Protein AF-A0A7V9MVK5-F1 (afdb_monomer)

Secondary structure (DSSP, 8-state):
----------------------------------PPPPPPP-HHHHHHHHHHH-TT---HHHHHHHHHHHTSSS-THHHHT--B-HHHHHHHHHHHHHTT----HHHHHHHHHHHHHHTB-EETTTS-HHHHHHHHT--HHHHHHHHHHHHHS---SHHHHTTSTT--HHHHHHTGGGEE-

Foldseek 3Di:
DDDDDDDDDDDDDDDDDDDDDDDDPPPPPPPDPDDPPDDDQDLVVQLVVLVVLQPQDPDSVLSVLCSVQVPPVHGPVVQSPDEEALVVVVVVVVVVVVVPRDDDPVSVVSPSLSCLCRRYADELLDGDLVSQCSNQVFDPVLSVVSNVVSVVPNDPDLVSSCVGPRGDSVSCVSCVVRYHD

Mean predicted aligned error: 11.23 Å

pLDDT: mean 85.97, std 17.28, range [38.25, 98.62]

Nearest PDB structures (foldseek):
  6utu-assembly1_C  TM=5.669E-01  e=2.990E-01  Pseudomonas aeruginosa PAO1
  8hp6-assembly3_C  TM=2.062E-01  e=7.851E+00  Novosphingobium sp. MBES04

Structure (mmCIF, N/CA/C/O backbone):
data_AF-A0A7V9MVK5-F1
#
_entry.id   AF-A0A7V9MVK5-F1
#
loop_
_atom_site.group_PDB
_atom_site.id
_atom_site.type_symbol
_atom_site.label_atom_id
_atom_site.label_alt_id
_atom_site.label_comp_id
_atom_site.label_asym_id
_atom_site.label_entity_id
_atom_site.label_seq_id
_atom_site.pdbx_PDB_ins_code
_atom_site.Cartn_x
_atom_site.Cartn_y
_atom_site.Cartn_z
_atom_site.occupancy
_atom_site.B_iso_or_equiv
_atom_site.auth_seq_id
_atom_site.auth_comp_id
_atom_site.auth_asym_id
_atom_site.auth_atom_id
_atom_site.pdbx_PDB_model_num
ATOM 1 N N . MET A 1 1 ? 58.481 -55.308 28.125 1.00 38.25 1 MET A N 1
ATOM 2 C CA . MET A 1 1 ? 59.342 -56.488 28.363 1.00 38.25 1 MET A CA 1
ATOM 3 C C . MET A 1 1 ? 58.606 -57.727 27.882 1.00 38.25 1 MET A C 1
ATOM 5 O O . MET A 1 1 ? 57.386 -57.725 27.928 1.00 38.25 1 MET A O 1
ATOM 9 N N . ALA A 1 2 ? 59.370 -58.743 27.483 1.00 42.75 2 ALA A N 1
ATOM 10 C CA . ALA A 1 2 ? 58.976 -60.044 26.935 1.00 42.75 2 ALA A CA 1
ATOM 11 C C . ALA A 1 2 ? 58.676 -60.079 25.428 1.00 42.75 2 ALA A C 1
ATOM 13 O O . ALA A 1 2 ? 57.764 -59.454 24.902 1.00 42.75 2 ALA A O 1
ATOM 14 N N . SER A 1 3 ? 59.540 -60.843 24.776 1.00 41.91 3 SER A N 1
ATOM 15 C CA . SER A 1 3 ? 59.696 -61.092 23.358 1.00 41.91 3 SER A CA 1
ATOM 16 C C . SER A 1 3 ? 59.601 -62.608 23.140 1.00 41.91 3 SER A C 1
ATOM 18 O O . SER A 1 3 ? 59.851 -63.363 24.082 1.00 41.91 3 SER A O 1
ATOM 20 N N . TRP A 1 4 ? 59.382 -62.999 21.878 1.00 40.72 4 TRP A N 1
ATOM 21 C CA . TRP A 1 4 ? 59.609 -64.331 21.287 1.00 40.72 4 TRP A CA 1
ATOM 22 C C . TRP A 1 4 ? 58.523 -65.411 21.575 1.00 40.72 4 TRP A C 1
ATOM 24 O O . TRP A 1 4 ? 57.859 -65.340 22.594 1.00 40.72 4 TRP A O 1
ATOM 34 N N . ILE A 1 5 ? 58.213 -66.428 20.748 1.00 49.31 5 ILE A N 1
ATOM 35 C CA . ILE A 1 5 ? 59.003 -67.290 19.841 1.00 49.31 5 ILE A CA 1
ATOM 36 C C . ILE A 1 5 ? 58.074 -67.973 18.794 1.00 49.31 5 ILE A C 1
ATOM 38 O O . ILE A 1 5 ? 57.056 -68.543 19.162 1.00 49.31 5 ILE A O 1
ATOM 42 N N . TYR A 1 6 ? 58.517 -67.950 17.527 1.00 46.00 6 TYR A N 1
ATOM 43 C CA . TYR A 1 6 ? 58.504 -68.975 16.455 1.00 46.00 6 TYR A CA 1
ATOM 44 C C . TYR A 1 6 ? 57.244 -69.737 15.995 1.00 46.00 6 TYR A C 1
ATOM 46 O O . TYR A 1 6 ? 56.521 -70.363 16.760 1.00 46.00 6 TYR A O 1
ATOM 54 N N . GLY A 1 7 ? 57.179 -69.902 14.664 1.00 39.84 7 GLY A N 1
ATOM 55 C CA . GLY A 1 7 ? 56.542 -71.059 14.028 1.00 39.84 7 GLY A CA 1
ATOM 56 C C . GLY A 1 7 ? 56.439 -70.965 12.504 1.00 39.84 7 GLY A C 1
ATOM 57 O O . GLY A 1 7 ? 55.368 -70.705 11.974 1.00 39.84 7 GLY A O 1
ATOM 58 N N . THR A 1 8 ? 57.542 -71.181 11.785 1.00 57.38 8 THR A N 1
ATOM 59 C CA . THR A 1 8 ? 57.583 -71.289 10.317 1.00 57.38 8 THR A CA 1
ATOM 60 C C . THR A 1 8 ? 57.084 -72.653 9.834 1.00 57.38 8 THR A C 1
ATOM 62 O O . THR A 1 8 ? 57.578 -73.679 10.295 1.00 57.38 8 THR A O 1
ATOM 65 N N . ARG A 1 9 ? 56.209 -72.683 8.817 1.00 49.25 9 ARG A N 1
ATOM 66 C CA . ARG A 1 9 ? 56.186 -73.743 7.785 1.00 49.25 9 ARG A CA 1
ATOM 67 C C . ARG A 1 9 ? 55.676 -73.192 6.444 1.00 49.25 9 ARG A C 1
ATOM 69 O O . ARG A 1 9 ? 54.551 -72.705 6.396 1.00 49.25 9 ARG A O 1
ATOM 76 N N . PRO A 1 10 ? 56.453 -73.299 5.352 1.00 52.88 10 PRO A N 1
ATOM 77 C CA . PRO A 1 10 ? 55.997 -72.970 4.009 1.00 52.88 10 PRO A CA 1
ATOM 78 C C . PRO A 1 10 ? 55.522 -74.235 3.290 1.00 52.88 10 PRO A C 1
ATOM 80 O O . PRO A 1 10 ? 56.206 -75.255 3.338 1.00 52.88 10 PRO A O 1
ATOM 83 N N . LEU A 1 11 ? 54.413 -74.168 2.549 1.00 49.41 11 LEU A N 1
ATOM 84 C CA . LEU A 1 11 ? 54.111 -75.165 1.522 1.00 49.41 11 LEU A CA 1
ATOM 85 C C . LEU A 1 11 ? 53.450 -74.531 0.290 1.00 49.41 11 LEU A C 1
ATOM 87 O O . LEU A 1 11 ? 52.308 -74.096 0.316 1.00 49.41 11 LEU A O 1
ATOM 91 N N . LYS A 1 12 ? 54.235 -74.569 -0.791 1.00 46.28 12 LYS A N 1
ATOM 92 C CA . LYS A 1 12 ? 53.882 -75.060 -2.131 1.00 46.28 12 LYS A CA 1
ATOM 93 C C . LYS A 1 12 ? 52.722 -74.380 -2.873 1.00 46.28 12 LYS A C 1
ATOM 95 O O . LYS A 1 12 ? 51.583 -74.815 -2.837 1.00 46.28 12 LYS A O 1
ATOM 100 N N . GLY A 1 13 ? 53.118 -73.412 -3.700 1.00 49.19 13 GLY A N 1
ATOM 101 C CA . GLY A 1 13 ? 53.047 -73.515 -5.163 1.00 49.19 13 GLY A CA 1
ATOM 102 C C . GLY A 1 13 ? 51.750 -74.040 -5.783 1.00 49.19 13 GLY A C 1
ATOM 103 O O . GLY A 1 13 ? 51.641 -75.227 -6.068 1.00 49.19 13 GLY A O 1
ATOM 104 N N . GLY A 1 14 ? 50.860 -73.115 -6.137 1.00 47.06 14 GLY A N 1
ATOM 105 C CA . GLY A 1 14 ? 49.843 -73.301 -7.169 1.00 47.06 14 GLY A CA 1
ATOM 106 C C . GLY A 1 14 ? 49.939 -72.151 -8.167 1.00 47.06 14 GLY A C 1
ATOM 107 O O . GLY A 1 14 ? 49.670 -71.004 -7.820 1.00 47.06 14 GLY A O 1
ATOM 108 N N . ARG A 1 15 ? 50.371 -72.436 -9.399 1.00 57.47 15 ARG A N 1
ATOM 109 C CA . ARG A 1 15 ? 50.315 -71.479 -10.512 1.00 57.47 15 ARG A CA 1
ATOM 110 C C . ARG A 1 15 ? 48.850 -71.310 -10.910 1.00 57.47 15 ARG A C 1
ATOM 112 O O . ARG A 1 15 ? 48.297 -72.188 -11.563 1.00 57.47 15 ARG A O 1
ATOM 119 N N . VAL A 1 16 ? 48.232 -70.200 -10.516 1.00 53.09 16 VAL A N 1
ATOM 120 C CA . VAL A 1 16 ? 46.923 -69.795 -11.038 1.00 53.09 16 VAL A CA 1
ATOM 121 C C . VAL A 1 16 ? 47.166 -68.971 -12.298 1.00 53.09 16 VAL A C 1
ATOM 123 O O . VAL A 1 16 ? 47.767 -67.900 -12.255 1.00 53.09 16 VAL A O 1
ATOM 126 N N . VAL A 1 17 ? 46.746 -69.522 -13.433 1.00 53.22 17 VAL A N 1
ATOM 127 C CA . VAL A 1 17 ? 46.695 -68.833 -14.722 1.00 53.22 17 VAL A CA 1
ATOM 128 C C . VAL A 1 17 ? 45.567 -67.806 -14.639 1.00 53.22 17 VAL A C 1
ATOM 130 O O . VAL A 1 17 ? 44.398 -68.176 -14.570 1.00 53.22 17 VAL A O 1
ATOM 133 N N . PHE A 1 18 ? 45.907 -66.518 -14.604 1.00 44.91 18 PHE A N 1
ATOM 134 C CA . PHE A 1 18 ? 44.924 -65.442 -14.711 1.00 44.91 18 PHE A CA 1
ATOM 135 C C . PHE A 1 18 ? 44.574 -65.231 -16.188 1.00 44.91 18 PHE A C 1
ATOM 137 O O . PHE A 1 18 ? 45.369 -64.694 -16.957 1.00 44.91 18 PHE A O 1
ATOM 144 N N . SER A 1 19 ? 43.377 -65.663 -16.586 1.00 49.44 19 SER A N 1
ATOM 145 C CA . SER A 1 19 ? 42.748 -65.222 -17.832 1.00 49.44 19 SER A CA 1
ATOM 146 C C . SER A 1 19 ? 42.428 -63.730 -17.731 1.00 49.44 19 SER A C 1
ATOM 148 O O . SER A 1 19 ? 41.610 -63.319 -16.911 1.00 49.44 19 SER A O 1
ATOM 150 N N . PHE A 1 20 ? 43.058 -62.916 -18.578 1.00 46.53 20 PHE A N 1
ATOM 151 C CA . PHE A 1 20 ? 42.685 -61.518 -18.775 1.00 46.53 20 PHE A CA 1
ATOM 152 C C . PHE A 1 20 ? 41.354 -61.453 -19.534 1.00 46.53 20 PHE A C 1
ATOM 154 O O . PHE A 1 20 ? 41.316 -61.591 -20.755 1.00 46.53 20 PHE A O 1
ATOM 161 N N . ALA A 1 21 ? 40.253 -61.254 -18.810 1.00 52.09 21 ALA A N 1
ATOM 162 C CA . ALA A 1 21 ? 38.998 -60.819 -19.407 1.00 52.09 21 ALA A CA 1
ATOM 163 C C . ALA A 1 21 ? 39.083 -59.308 -19.671 1.00 52.09 21 ALA A C 1
ATOM 165 O O . ALA A 1 21 ? 39.276 -58.514 -18.749 1.00 52.09 21 ALA A O 1
ATOM 166 N N . ALA A 1 22 ? 38.971 -58.915 -20.938 1.00 52.88 22 ALA A N 1
ATOM 167 C CA . ALA A 1 22 ? 38.891 -57.522 -21.350 1.00 52.88 22 ALA A CA 1
ATOM 168 C C . ALA A 1 22 ? 37.591 -56.897 -2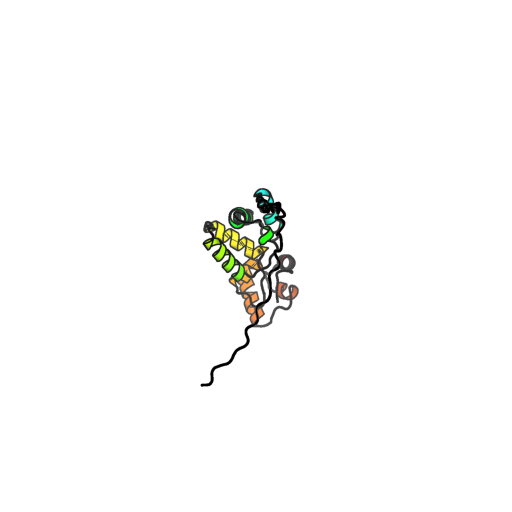0.812 1.00 52.88 22 ALA A C 1
ATOM 170 O O . ALA A 1 22 ? 36.497 -57.250 -21.248 1.00 52.88 22 ALA A O 1
ATOM 171 N N . PHE A 1 23 ? 37.709 -55.970 -19.859 1.00 52.62 23 PHE A N 1
ATOM 172 C CA . PHE A 1 23 ? 36.592 -55.133 -19.427 1.00 52.62 23 PHE A CA 1
ATOM 173 C C . PHE A 1 23 ? 36.336 -54.061 -20.489 1.00 52.62 23 PHE A C 1
ATOM 175 O O . PHE A 1 23 ? 37.122 -53.128 -20.652 1.00 52.62 23 PHE A O 1
ATOM 182 N N . ALA A 1 24 ? 35.227 -54.197 -21.214 1.00 58.91 24 ALA A N 1
ATOM 183 C CA . ALA A 1 24 ? 34.690 -53.124 -22.034 1.00 58.91 24 ALA A CA 1
ATOM 184 C C . ALA A 1 24 ? 34.256 -51.969 -21.115 1.00 58.91 24 ALA A C 1
ATOM 186 O O . ALA A 1 24 ? 33.333 -52.112 -20.311 1.00 58.91 24 ALA A O 1
ATOM 187 N N . LEU A 1 25 ? 34.946 -50.831 -21.216 1.00 56.88 25 LEU A N 1
ATOM 188 C CA . LEU A 1 25 ? 34.567 -49.577 -20.569 1.00 56.88 25 LEU A CA 1
ATOM 189 C C . LEU A 1 25 ? 33.243 -49.088 -21.173 1.00 56.88 25 LEU A C 1
ATOM 191 O O . LEU A 1 25 ? 33.219 -48.449 -22.223 1.00 56.88 25 LEU A O 1
ATOM 195 N N . LEU A 1 26 ? 32.134 -49.395 -20.501 1.00 58.62 26 LEU A N 1
ATOM 196 C CA . LEU A 1 26 ? 30.859 -48.714 -20.703 1.00 58.62 26 LEU A CA 1
ATOM 197 C C . LEU A 1 26 ? 31.030 -47.265 -20.237 1.00 58.62 26 LEU A C 1
ATOM 199 O O . LEU A 1 26 ? 31.007 -46.972 -19.042 1.00 58.62 26 LEU A O 1
ATOM 203 N N . GLY A 1 27 ? 31.252 -46.362 -21.192 1.00 54.59 27 GLY A N 1
ATOM 204 C CA . GLY A 1 27 ? 31.237 -44.928 -20.948 1.00 54.59 27 GLY A CA 1
ATOM 205 C C . GLY A 1 27 ? 29.860 -44.511 -20.440 1.00 54.59 27 GLY A C 1
ATOM 206 O O . GLY A 1 27 ? 28.890 -44.501 -21.194 1.00 54.59 27 GLY A O 1
ATOM 207 N N . VAL A 1 28 ? 29.768 -44.170 -19.157 1.00 63.53 28 VAL A N 1
ATOM 208 C CA . VAL A 1 28 ? 28.597 -43.494 -18.600 1.00 63.53 28 VAL A CA 1
ATOM 209 C C . VAL A 1 28 ? 28.613 -42.073 -19.153 1.00 63.53 28 VAL A C 1
ATOM 211 O O . VAL A 1 28 ? 29.370 -41.220 -18.693 1.00 63.53 28 VAL A O 1
ATOM 214 N N . GLY A 1 29 ? 27.820 -41.834 -20.196 1.00 58.03 29 GLY A N 1
ATOM 215 C CA . GLY A 1 29 ? 27.578 -40.492 -20.707 1.00 58.03 29 GLY A CA 1
ATOM 216 C C . GLY A 1 29 ? 26.897 -39.664 -19.624 1.00 58.03 29 GLY A C 1
ATOM 217 O O . GLY A 1 29 ? 25.750 -39.928 -19.268 1.00 58.03 29 GLY A O 1
ATOM 218 N N . ILE A 1 30 ? 27.601 -38.670 -19.084 1.00 64.19 30 ILE A N 1
ATOM 219 C CA . ILE A 1 30 ? 26.998 -37.658 -18.218 1.00 64.19 30 ILE A CA 1
ATOM 220 C C . ILE A 1 30 ? 26.114 -36.800 -19.125 1.00 64.19 30 ILE A C 1
ATOM 222 O O . ILE A 1 30 ? 26.592 -35.889 -19.799 1.00 64.19 30 ILE A O 1
ATOM 226 N N . ALA A 1 31 ? 24.824 -37.125 -19.191 1.00 65.12 31 ALA A N 1
ATOM 227 C CA . ALA A 1 31 ? 23.837 -36.247 -19.796 1.00 65.12 31 ALA A CA 1
ATOM 228 C C . ALA A 1 31 ? 23.774 -34.975 -18.943 1.00 65.12 31 ALA A C 1
ATOM 230 O O . ALA A 1 31 ? 23.282 -34.996 -17.814 1.00 65.12 31 ALA A O 1
ATOM 231 N N . ALA A 1 32 ? 24.322 -33.873 -19.455 1.00 67.38 32 ALA A N 1
ATOM 232 C CA . ALA A 1 32 ? 24.153 -32.569 -18.838 1.00 67.38 32 ALA A CA 1
ATOM 233 C C . ALA A 1 32 ? 22.653 -32.244 -18.839 1.00 67.38 32 ALA A C 1
ATOM 235 O O . ALA A 1 32 ? 22.070 -31.996 -19.893 1.00 67.38 32 ALA A O 1
ATOM 236 N N . ALA A 1 33 ? 22.019 -32.287 -17.666 1.00 66.81 33 ALA A N 1
ATOM 237 C CA . ALA A 1 33 ? 20.645 -31.839 -17.504 1.00 66.81 33 ALA A CA 1
ATOM 238 C C . ALA A 1 33 ? 20.592 -30.342 -17.843 1.00 66.81 33 ALA A C 1
ATOM 240 O O . ALA A 1 33 ? 21.017 -29.497 -17.054 1.00 66.81 33 ALA A O 1
ATOM 241 N N . GLN A 1 34 ? 20.125 -30.013 -19.047 1.00 68.25 34 GLN A N 1
ATOM 242 C CA . GLN A 1 34 ? 19.855 -28.634 -19.430 1.00 68.25 34 GLN A CA 1
ATOM 243 C C . GLN A 1 34 ? 18.714 -28.128 -18.550 1.00 68.25 34 GLN A C 1
ATOM 245 O O . GLN A 1 34 ? 17.600 -28.651 -18.601 1.00 68.25 34 GLN A O 1
ATOM 250 N N . LEU A 1 35 ? 19.002 -27.130 -17.711 1.00 62.75 35 LEU A N 1
ATOM 251 C CA . LEU A 1 35 ? 17.960 -26.419 -16.977 1.00 62.75 35 LEU A CA 1
ATOM 252 C C . LEU A 1 35 ? 16.945 -25.855 -17.983 1.00 62.75 35 LEU A C 1
ATOM 254 O O . LEU A 1 35 ? 17.358 -25.385 -19.050 1.00 62.75 35 LEU A O 1
ATOM 258 N N . PRO A 1 36 ? 15.637 -25.885 -17.667 1.00 63.81 36 PRO A N 1
ATOM 259 C CA . PRO A 1 36 ? 14.645 -25.264 -18.527 1.00 63.81 36 PRO A CA 1
ATOM 260 C C . PRO A 1 36 ? 15.014 -23.787 -18.743 1.00 63.81 36 PRO A C 1
ATOM 262 O O . PRO A 1 36 ? 15.506 -23.138 -17.809 1.00 63.81 36 PRO A O 1
ATOM 265 N N . PRO A 1 37 ? 14.810 -23.242 -19.956 1.00 68.94 37 PRO A N 1
ATOM 266 C CA . PRO A 1 37 ? 15.060 -21.831 -20.210 1.00 68.94 37 PRO A CA 1
ATOM 267 C C . PRO A 1 37 ? 14.254 -20.986 -19.220 1.00 68.94 37 PRO A C 1
ATOM 269 O O . PRO A 1 37 ? 13.108 -21.314 -18.898 1.00 68.94 37 PRO A O 1
ATOM 272 N N . ARG A 1 38 ? 14.855 -19.897 -18.719 1.00 65.62 38 ARG A N 1
ATOM 273 C CA . ARG A 1 38 ? 14.129 -18.955 -17.859 1.00 65.62 38 ARG A CA 1
ATOM 274 C C . ARG A 1 38 ? 12.891 -18.462 -18.616 1.00 65.62 38 ARG A C 1
ATOM 276 O O . ARG A 1 38 ? 13.025 -18.129 -19.796 1.00 65.62 38 ARG A O 1
ATOM 283 N N . PRO A 1 39 ? 11.713 -18.399 -17.970 1.00 72.25 39 PRO A N 1
ATOM 284 C CA . PRO A 1 39 ? 10.535 -17.824 -18.595 1.00 72.25 39 PRO A CA 1
ATOM 285 C C . PRO A 1 39 ? 10.862 -16.410 -19.073 1.00 72.25 39 PRO A C 1
ATOM 287 O O . PRO A 1 39 ? 11.390 -15.604 -18.305 1.00 72.25 39 PRO A O 1
ATOM 290 N N . VAL A 1 40 ? 10.568 -16.118 -20.338 1.00 83.00 40 VAL A N 1
ATOM 291 C CA . VAL A 1 40 ? 10.648 -14.750 -20.851 1.00 83.00 40 VAL A CA 1
ATOM 292 C C . VAL A 1 40 ? 9.546 -13.947 -20.167 1.00 83.00 40 VAL A C 1
ATOM 294 O O . VAL A 1 40 ? 8.379 -14.340 -20.203 1.00 83.00 40 VAL A O 1
ATOM 297 N N . ILE A 1 41 ? 9.921 -12.850 -19.515 1.00 91.94 41 ILE A N 1
ATOM 298 C CA . ILE A 1 41 ? 8.970 -11.933 -18.888 1.00 91.94 41 ILE A CA 1
ATOM 299 C C . ILE A 1 41 ? 8.377 -11.064 -19.998 1.00 91.94 41 ILE A C 1
ATOM 301 O O . ILE A 1 41 ? 9.110 -10.337 -20.664 1.00 91.94 41 ILE A O 1
ATOM 305 N N . ASP A 1 42 ? 7.066 -11.163 -20.211 1.00 95.31 42 ASP A N 1
ATOM 306 C CA . ASP A 1 42 ? 6.324 -10.343 -21.174 1.00 95.31 42 ASP A CA 1
ATOM 307 C C . ASP A 1 42 ? 5.795 -9.078 -20.472 1.00 95.31 42 ASP A C 1
ATOM 309 O O . ASP A 1 42 ? 4.864 -9.183 -19.667 1.00 95.31 42 ASP A O 1
ATOM 313 N N . PRO A 1 43 ? 6.332 -7.879 -20.775 1.00 95.44 43 PRO A N 1
ATOM 314 C CA . PRO A 1 43 ? 5.932 -6.641 -20.107 1.00 95.44 43 PRO A CA 1
ATOM 315 C C . PRO A 1 43 ? 4.432 -6.338 -20.190 1.00 95.44 43 PRO A C 1
ATOM 317 O O . PRO A 1 43 ? 3.859 -5.827 -19.229 1.00 95.44 43 PRO A O 1
ATOM 320 N N . ALA A 1 44 ? 3.775 -6.657 -21.311 1.00 96.75 44 ALA A N 1
ATOM 321 C CA . ALA A 1 44 ? 2.353 -6.372 -21.493 1.00 96.75 44 ALA A CA 1
ATOM 322 C C . ALA A 1 44 ? 1.490 -7.293 -20.623 1.00 96.75 44 ALA A C 1
ATOM 324 O O . ALA A 1 44 ? 0.527 -6.850 -19.984 1.00 96.75 44 ALA A O 1
ATOM 325 N N . ARG A 1 45 ? 1.868 -8.574 -20.552 1.00 96.44 45 ARG A N 1
ATOM 326 C CA . ARG A 1 45 ? 1.239 -9.543 -19.650 1.00 96.44 45 ARG A CA 1
ATOM 327 C C . ARG A 1 45 ? 1.438 -9.158 -18.187 1.00 96.44 45 ARG A C 1
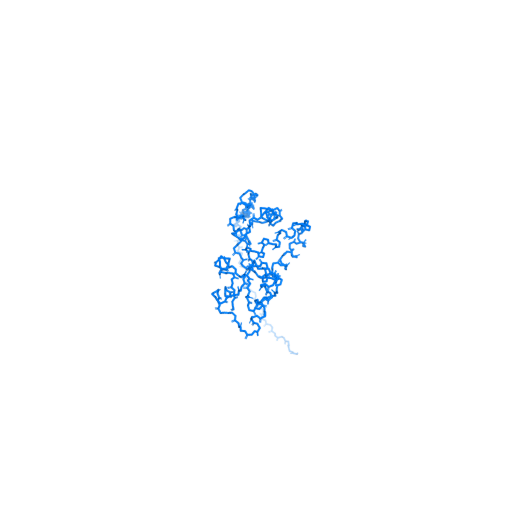ATOM 329 O O . ARG A 1 45 ? 0.476 -9.202 -17.423 1.00 96.44 45 ARG A O 1
ATOM 336 N N . GLU A 1 46 ? 2.649 -8.762 -17.803 1.00 97.38 46 GLU A N 1
ATOM 337 C CA . GLU A 1 46 ? 2.945 -8.332 -16.434 1.00 97.38 46 GLU A CA 1
ATOM 338 C C . GLU A 1 46 ? 2.143 -7.085 -16.051 1.00 97.38 46 GLU A C 1
ATOM 340 O O . GLU A 1 46 ? 1.493 -7.073 -15.007 1.00 97.38 46 GLU A O 1
ATOM 345 N N . LEU A 1 47 ? 2.090 -6.070 -16.922 1.00 97.06 47 LEU A N 1
ATOM 346 C CA . LEU A 1 47 ? 1.289 -4.869 -16.673 1.00 97.06 47 LEU A CA 1
ATOM 347 C C . LEU A 1 47 ? -0.197 -5.202 -16.502 1.00 97.06 47 LEU A C 1
ATOM 349 O O . LEU A 1 47 ? -0.865 -4.632 -15.642 1.00 97.06 47 LEU A O 1
ATOM 353 N N . THR A 1 48 ? -0.718 -6.130 -17.308 1.00 96.62 48 THR A N 1
ATOM 354 C CA . THR A 1 48 ? -2.114 -6.577 -17.217 1.00 96.62 48 THR A CA 1
ATOM 355 C C . THR A 1 48 ? -2.384 -7.274 -15.884 1.00 96.62 48 THR A C 1
ATOM 357 O O . THR A 1 48 ? -3.388 -6.981 -15.235 1.00 96.62 48 THR A O 1
ATOM 360 N N . ALA A 1 49 ? -1.483 -8.156 -15.439 1.00 95.81 49 ALA A N 1
ATOM 361 C CA . ALA A 1 49 ? -1.607 -8.843 -14.156 1.00 95.81 49 ALA A CA 1
ATOM 362 C C . ALA A 1 49 ? -1.561 -7.863 -12.972 1.00 95.81 49 ALA A C 1
ATOM 364 O O . ALA A 1 49 ? -2.417 -7.931 -12.092 1.00 95.81 49 ALA A O 1
ATOM 365 N N . ILE A 1 50 ? -0.617 -6.916 -12.989 1.00 96.38 50 ILE A N 1
ATOM 366 C CA . ILE A 1 50 ? -0.473 -5.871 -11.965 1.00 96.38 50 ILE A CA 1
ATOM 367 C C . ILE A 1 50 ? -1.746 -5.017 -11.901 1.00 96.38 50 ILE A C 1
ATOM 369 O O . ILE A 1 50 ? -2.369 -4.919 -10.851 1.00 96.38 50 ILE A O 1
ATOM 373 N N . LYS A 1 51 ? -2.227 -4.499 -13.037 1.00 95.06 51 LYS A N 1
ATOM 374 C CA . LYS A 1 51 ? -3.476 -3.717 -13.079 1.00 95.06 51 LYS A CA 1
ATOM 375 C C . LYS A 1 51 ? -4.685 -4.500 -12.574 1.00 95.06 51 LYS A C 1
ATOM 377 O O . LYS A 1 51 ? -5.525 -3.943 -11.881 1.00 95.06 51 LYS A O 1
A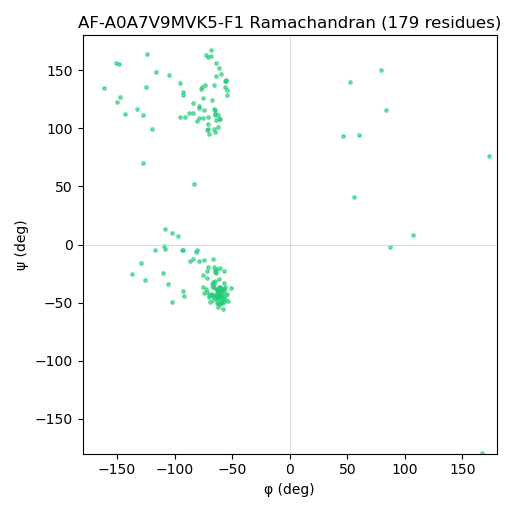TOM 382 N N . THR A 1 52 ? -4.766 -5.791 -12.889 1.00 92.81 52 THR A N 1
ATOM 383 C CA . THR A 1 52 ? -5.874 -6.647 -12.436 1.00 92.81 52 THR A CA 1
ATOM 384 C C . THR A 1 52 ? -5.874 -6.821 -10.913 1.00 92.81 52 THR A C 1
ATOM 386 O O . THR A 1 52 ? -6.937 -6.907 -10.307 1.00 92.81 52 THR A O 1
ATOM 389 N N . ALA A 1 53 ? -4.697 -6.849 -10.282 1.00 90.38 53 ALA A N 1
ATOM 390 C CA . ALA A 1 53 ? -4.566 -6.912 -8.826 1.00 90.38 53 ALA A CA 1
ATOM 391 C C . ALA A 1 53 ? -4.781 -5.551 -8.130 1.00 90.38 53 ALA A C 1
ATOM 393 O O . ALA A 1 53 ? -4.987 -5.507 -6.918 1.00 90.38 53 ALA A O 1
ATOM 394 N N . SER A 1 54 ? -4.760 -4.452 -8.887 1.00 89.62 54 SER A N 1
ATOM 395 C CA . SER A 1 54 ? -4.857 -3.068 -8.413 1.00 89.62 54 SER A CA 1
ATOM 396 C C . SER A 1 54 ? -6.301 -2.607 -8.189 1.00 89.62 54 SER A C 1
ATOM 398 O O . SER A 1 54 ? -6.737 -1.595 -8.729 1.00 89.62 54 SER A O 1
ATOM 400 N N . VAL A 1 55 ? -7.091 -3.365 -7.426 1.00 85.06 55 VAL A N 1
ATOM 401 C CA . VAL A 1 55 ? -8.537 -3.091 -7.271 1.00 85.06 55 VAL A CA 1
ATOM 402 C C . VAL A 1 55 ? -8.807 -1.751 -6.571 1.00 85.06 55 VAL A C 1
ATOM 404 O O . VAL A 1 55 ? -9.877 -1.169 -6.720 1.00 85.06 55 VAL A O 1
ATOM 407 N N . LEU A 1 56 ? -7.833 -1.276 -5.798 1.00 85.19 56 LEU A N 1
ATOM 408 C CA . LEU A 1 56 ? -7.942 -0.132 -4.901 1.00 85.19 56 LEU A CA 1
ATOM 409 C C . LEU A 1 56 ? -7.160 1.098 -5.369 1.00 85.19 56 LEU A C 1
ATOM 411 O O . LEU A 1 56 ? -7.178 2.117 -4.684 1.00 85.19 56 LEU A O 1
ATOM 415 N N . ASP A 1 57 ? -6.464 1.004 -6.498 1.00 79.56 57 ASP A N 1
ATOM 416 C CA . ASP A 1 57 ? -5.626 2.071 -7.030 1.00 79.56 57 ASP A CA 1
ATOM 417 C C . ASP A 1 57 ? -5.915 2.260 -8.519 1.00 79.56 57 ASP A C 1
ATOM 419 O O . ASP A 1 57 ? -5.715 1.353 -9.332 1.00 79.56 57 ASP A O 1
ATOM 423 N N . ASP A 1 58 ? -6.422 3.444 -8.854 1.00 78.69 58 ASP A N 1
ATOM 424 C CA . ASP A 1 58 ? -6.836 3.841 -10.196 1.00 78.69 58 ASP A CA 1
ATOM 425 C C . ASP A 1 58 ? -5.728 4.566 -10.967 1.00 78.69 58 ASP A C 1
ATOM 427 O O . ASP A 1 58 ? -5.894 4.853 -12.155 1.00 78.69 58 ASP A O 1
ATOM 431 N N . ASN A 1 59 ? -4.580 4.831 -10.333 1.00 90.75 59 ASN A N 1
ATOM 432 C CA . ASN A 1 59 ? -3.485 5.535 -10.971 1.00 90.75 59 ASN A CA 1
ATOM 433 C C . ASN A 1 59 ? -2.685 4.594 -11.894 1.00 90.75 59 ASN A C 1
ATOM 435 O O . ASN A 1 59 ? -1.908 3.753 -11.429 1.00 90.75 59 ASN A O 1
ATOM 439 N N . PRO A 1 60 ? -2.776 4.750 -13.229 1.00 92.81 60 PRO A N 1
ATOM 440 C CA . PRO A 1 60 ? -2.057 3.876 -14.148 1.00 92.81 60 PRO A CA 1
ATOM 441 C C . PRO A 1 60 ? -0.535 4.011 -14.022 1.00 92.81 60 PRO A C 1
ATOM 443 O O . PRO A 1 60 ? 0.175 3.059 -14.354 1.00 92.81 60 PRO A O 1
ATOM 446 N N . ALA A 1 61 ? -0.031 5.155 -13.544 1.00 96.44 61 ALA A N 1
ATOM 447 C CA . ALA A 1 61 ? 1.398 5.381 -13.364 1.00 96.44 61 ALA A CA 1
ATOM 448 C C . ALA A 1 61 ? 1.991 4.470 -12.278 1.00 96.44 61 ALA A C 1
ATOM 450 O O . ALA A 1 61 ? 3.125 4.018 -12.418 1.00 96.44 61 ALA A O 1
ATOM 451 N N . ASP A 1 62 ? 1.206 4.131 -11.255 1.00 96.94 62 ASP A N 1
ATOM 452 C CA . ASP A 1 62 ? 1.644 3.291 -10.140 1.00 96.94 62 ASP A CA 1
ATOM 453 C C . ASP A 1 62 ? 1.860 1.848 -10.606 1.00 96.94 62 ASP A C 1
ATOM 455 O O . ASP A 1 62 ? 2.948 1.284 -10.466 1.00 96.94 62 ASP A O 1
ATOM 459 N N . SER A 1 63 ? 0.874 1.290 -11.314 1.00 96.69 63 SER A N 1
ATOM 460 C CA . SER A 1 63 ? 1.006 -0.020 -11.966 1.00 96.69 63 SER A CA 1
ATOM 461 C C . SER A 1 63 ? 2.149 -0.060 -12.992 1.00 96.69 63 SER A C 1
ATOM 463 O O . SER A 1 63 ? 2.848 -1.069 -13.111 1.00 96.69 63 SER A O 1
ATOM 465 N N . MET A 1 64 ? 2.355 1.027 -13.746 1.00 97.25 64 MET A N 1
ATOM 466 C CA . MET A 1 64 ? 3.453 1.121 -14.713 1.00 97.25 64 MET A CA 1
ATOM 467 C C . MET A 1 64 ? 4.821 1.129 -14.030 1.00 97.25 64 MET A C 1
ATOM 469 O O . MET A 1 64 ? 5.710 0.413 -14.484 1.00 97.25 64 MET A O 1
ATOM 473 N N . ALA A 1 65 ? 4.990 1.872 -12.935 1.00 97.81 65 ALA A N 1
ATOM 474 C CA . ALA A 1 65 ? 6.236 1.888 -12.175 1.00 97.81 65 ALA A CA 1
ATOM 475 C C . ALA A 1 65 ? 6.566 0.501 -11.606 1.00 97.81 65 ALA A C 1
ATOM 477 O O . ALA A 1 65 ? 7.692 0.023 -11.756 1.00 97.81 65 ALA A O 1
ATOM 478 N N . VAL A 1 66 ? 5.571 -0.190 -11.038 1.00 97.00 66 VAL A N 1
ATOM 479 C CA . VAL A 1 66 ? 5.739 -1.566 -10.543 1.00 97.00 66 VAL A CA 1
ATOM 480 C C . VAL A 1 66 ? 6.155 -2.509 -11.668 1.00 97.00 66 VAL A C 1
ATOM 482 O O . VAL A 1 66 ? 7.084 -3.292 -11.492 1.00 97.00 66 VAL A O 1
ATOM 485 N N . GLN A 1 67 ? 5.529 -2.423 -12.843 1.00 97.25 67 GLN A N 1
ATOM 486 C CA . GLN A 1 67 ? 5.932 -3.247 -13.981 1.00 97.25 67 GLN A CA 1
ATOM 487 C C . GLN A 1 67 ? 7.372 -2.933 -14.413 1.00 97.25 67 GLN A C 1
ATOM 489 O O . GLN A 1 67 ? 8.199 -3.832 -14.536 1.00 97.25 67 GLN A O 1
ATOM 494 N N . GLN A 1 68 ? 7.697 -1.659 -14.618 1.00 96.94 68 GLN A N 1
ATOM 495 C CA . GLN A 1 68 ? 8.996 -1.243 -15.147 1.00 96.94 68 GLN A CA 1
ATOM 496 C C . GLN A 1 68 ? 10.164 -1.560 -14.215 1.00 96.94 68 GLN A C 1
ATOM 498 O O . GLN A 1 68 ? 11.263 -1.803 -14.703 1.00 96.94 68 GLN A O 1
ATOM 503 N N . VAL A 1 69 ? 9.942 -1.552 -12.899 1.00 96.69 69 VAL A N 1
ATOM 504 C CA . VAL A 1 69 ? 11.006 -1.738 -11.905 1.00 96.69 69 VAL A CA 1
ATOM 505 C C . VAL A 1 69 ? 10.993 -3.152 -11.332 1.00 96.69 69 VAL A C 1
ATOM 507 O O . VAL A 1 69 ? 12.024 -3.823 -11.304 1.00 96.69 69 VAL A O 1
ATOM 510 N N . CYS A 1 70 ? 9.835 -3.644 -10.889 1.00 95.69 70 CYS A N 1
ATOM 511 C CA . CYS A 1 70 ? 9.744 -4.892 -10.131 1.00 95.69 70 CYS A CA 1
ATOM 512 C C . CYS A 1 70 ? 9.703 -6.145 -11.015 1.00 95.69 70 CYS A C 1
ATOM 514 O O . CYS A 1 70 ? 9.881 -7.245 -10.489 1.00 95.69 70 CYS A O 1
ATOM 516 N N . THR A 1 71 ? 9.490 -6.013 -12.334 1.00 95.88 71 THR A N 1
ATOM 517 C CA . THR A 1 71 ? 9.468 -7.162 -13.260 1.00 95.88 71 THR A CA 1
ATOM 518 C C . THR A 1 71 ? 10.673 -7.247 -14.191 1.00 95.88 71 THR A C 1
ATOM 520 O O . THR A 1 71 ? 10.655 -8.023 -15.142 1.00 95.88 71 THR A O 1
ATOM 523 N N . VAL A 1 72 ? 11.742 -6.489 -13.925 1.00 93.50 72 VAL A N 1
ATOM 524 C CA . VAL A 1 72 ? 13.000 -6.586 -14.692 1.00 93.50 72 VAL A CA 1
ATOM 525 C C . VAL A 1 72 ? 13.683 -7.939 -14.470 1.00 93.50 72 VAL A C 1
ATOM 527 O O . VAL A 1 72 ? 14.260 -8.508 -15.394 1.00 93.50 72 VAL A O 1
ATOM 530 N N . CYS A 1 73 ? 13.601 -8.472 -13.248 1.00 92.88 73 CYS A N 1
ATOM 531 C CA . CYS A 1 73 ? 14.332 -9.677 -12.848 1.00 92.88 73 CYS A CA 1
ATOM 532 C C . CYS A 1 73 ? 13.447 -10.928 -12.733 1.00 92.88 73 CYS A C 1
ATOM 534 O O . CYS A 1 73 ? 13.915 -12.035 -13.000 1.00 92.88 73 CYS A O 1
ATOM 536 N N . HIS A 1 74 ? 12.187 -10.779 -12.317 1.00 93.00 74 HIS A N 1
ATOM 537 C CA . HIS A 1 74 ? 11.253 -11.888 -12.102 1.00 93.00 74 HIS A CA 1
ATOM 538 C C . HIS A 1 74 ? 9.796 -11.454 -12.323 1.00 93.00 74 HIS A C 1
ATOM 540 O O . HIS A 1 74 ? 9.467 -10.283 -12.173 1.00 93.00 74 HIS A O 1
ATOM 546 N N . SER A 1 75 ? 8.909 -12.399 -12.644 1.00 95.00 75 SER A N 1
ATOM 547 C CA . SER A 1 75 ? 7.478 -12.120 -12.862 1.00 95.00 75 SER A CA 1
ATOM 548 C C . SER A 1 75 ? 6.785 -11.557 -11.612 1.00 95.00 75 SER A C 1
ATOM 550 O O . SER A 1 75 ? 7.149 -11.887 -10.478 1.00 95.00 75 SER A O 1
ATOM 552 N N . SER A 1 76 ? 5.734 -10.759 -11.823 1.00 95.88 76 SER A N 1
ATOM 553 C CA . SER A 1 76 ? 4.867 -10.216 -10.773 1.00 95.88 76 SER A CA 1
ATOM 554 C C . SER A 1 76 ? 4.157 -11.285 -9.948 1.00 95.88 76 SER A C 1
ATOM 556 O O . SER A 1 76 ? 3.816 -11.050 -8.786 1.00 95.88 76 SER A O 1
ATOM 558 N N . SER A 1 77 ? 4.035 -12.508 -10.475 1.00 94.19 77 SER A N 1
ATOM 559 C CA . SER A 1 77 ? 3.487 -13.645 -9.731 1.00 94.19 77 SER A CA 1
ATOM 560 C C . SER A 1 77 ? 4.240 -13.937 -8.424 1.00 94.19 77 SER A C 1
ATOM 562 O O . SER A 1 77 ? 3.669 -14.539 -7.520 1.00 94.19 77 SER A O 1
ATOM 564 N N . GLN A 1 78 ? 5.503 -13.508 -8.303 1.00 92.69 78 GLN A N 1
ATOM 565 C CA . GLN A 1 78 ? 6.312 -13.671 -7.087 1.00 92.69 78 GLN A CA 1
ATOM 566 C C . GLN A 1 78 ? 5.865 -12.771 -5.924 1.00 92.69 78 GLN A C 1
ATOM 568 O O . GLN A 1 78 ? 6.210 -13.037 -4.771 1.00 92.69 78 GLN A O 1
ATOM 573 N N . PHE A 1 79 ? 5.119 -11.695 -6.199 1.00 93.06 79 PHE A N 1
ATOM 574 C CA . PHE A 1 79 ? 4.717 -10.734 -5.171 1.00 93.06 79 PHE A CA 1
ATOM 575 C C . PHE A 1 79 ? 3.210 -10.481 -5.096 1.00 93.06 79 PHE A C 1
AT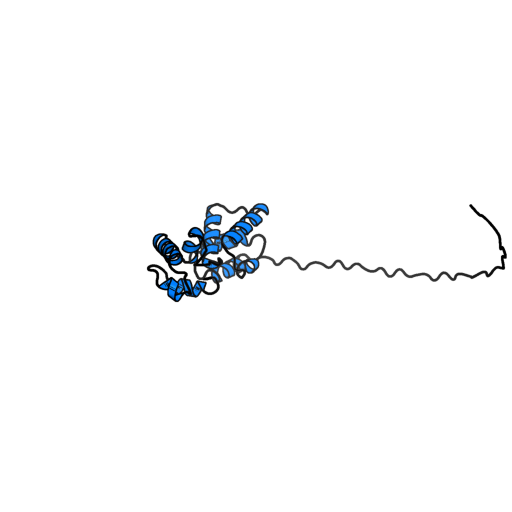OM 577 O O . PHE A 1 79 ? 2.726 -10.258 -3.989 1.00 93.06 79 PHE A O 1
ATOM 584 N N . LEU A 1 80 ? 2.459 -10.585 -6.200 1.00 92.94 80 LEU A N 1
ATOM 585 C CA . LEU A 1 80 ? 1.019 -10.274 -6.215 1.00 92.94 80 LEU A CA 1
ATOM 586 C C . LEU A 1 80 ? 0.186 -11.159 -5.274 1.00 92.94 80 LEU A C 1
ATOM 588 O O . LEU A 1 80 ? -0.827 -10.714 -4.751 1.00 92.94 80 LEU A O 1
ATOM 592 N N . GLY A 1 81 ? 0.615 -12.401 -5.036 1.00 84.44 81 GLY A N 1
ATOM 593 C CA . GLY A 1 81 ? -0.091 -13.350 -4.168 1.00 84.44 81 GLY A CA 1
ATOM 594 C C . GLY A 1 81 ? 0.515 -13.523 -2.778 1.00 84.44 81 GLY A C 1
ATOM 595 O O . GLY A 1 81 ? 0.166 -14.477 -2.092 1.00 84.44 81 GLY A O 1
ATOM 596 N N . THR A 1 82 ? 1.481 -12.691 -2.377 1.00 86.62 82 THR A N 1
ATOM 597 C CA . THR A 1 82 ? 2.207 -12.897 -1.115 1.00 86.62 82 THR A CA 1
ATOM 598 C C . THR A 1 82 ? 2.010 -11.708 -0.173 1.00 86.62 82 THR A C 1
ATOM 600 O O . THR A 1 82 ? 2.709 -10.700 -0.316 1.00 86.62 82 THR A O 1
ATOM 603 N N . PRO A 1 83 ? 1.095 -11.831 0.806 1.00 83.38 83 PRO A N 1
ATOM 604 C CA . PRO A 1 83 ? 0.800 -10.767 1.756 1.00 83.38 83 PRO A CA 1
ATOM 605 C C . PRO A 1 83 ? 2.006 -10.468 2.656 1.00 83.38 83 PRO A C 1
ATOM 607 O O . PRO A 1 83 ? 2.680 -11.387 3.133 1.00 83.38 83 PRO A O 1
ATOM 610 N N . ARG A 1 84 ? 2.295 -9.185 2.895 1.00 92.69 84 ARG A N 1
ATOM 611 C CA . ARG A 1 84 ? 3.388 -8.720 3.770 1.00 92.69 84 ARG A CA 1
ATOM 612 C C . ARG A 1 84 ? 3.006 -7.400 4.448 1.00 92.69 84 ARG A C 1
ATOM 614 O O . ARG A 1 84 ? 2.182 -6.666 3.914 1.00 92.69 84 ARG A O 1
ATOM 621 N N . SER A 1 85 ? 3.609 -7.103 5.598 1.00 91.69 85 SER A N 1
ATOM 622 C CA . SER A 1 85 ? 3.545 -5.772 6.225 1.00 91.69 85 SER A CA 1
ATOM 623 C C . SER A 1 85 ? 4.397 -4.756 5.458 1.00 91.69 85 SER A C 1
ATOM 625 O O . SER A 1 85 ? 5.310 -5.156 4.727 1.00 91.69 85 SER A O 1
ATOM 627 N N . SER A 1 86 ? 4.171 -3.455 5.680 1.00 90.75 86 SER A N 1
ATOM 628 C CA . SER A 1 86 ? 4.991 -2.380 5.090 1.00 90.75 86 SER A CA 1
ATOM 629 C C . SER A 1 86 ? 6.483 -2.571 5.371 1.00 90.75 86 SER A C 1
ATOM 631 O O . SER A 1 86 ? 7.288 -2.613 4.444 1.00 90.75 86 SER A O 1
ATOM 633 N N . SER A 1 87 ? 6.849 -2.834 6.629 1.00 89.69 87 SER A N 1
ATOM 634 C CA . SER A 1 87 ? 8.248 -3.051 7.029 1.00 89.69 87 SER A CA 1
ATOM 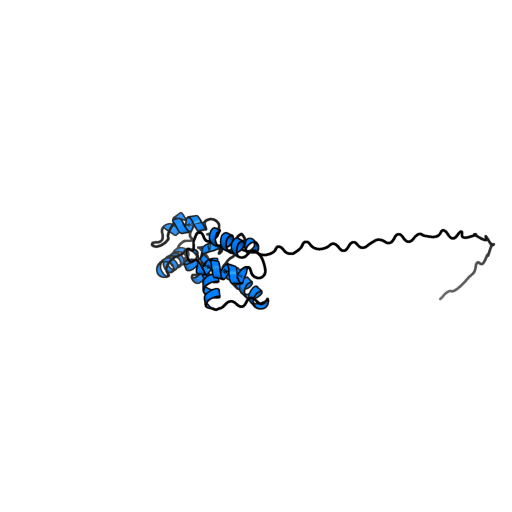635 C C . SER A 1 87 ? 8.921 -4.194 6.265 1.00 89.69 87 SER A C 1
ATOM 637 O O . SER A 1 87 ? 10.076 -4.104 5.858 1.00 89.69 87 SER A O 1
ATOM 639 N N . ARG A 1 88 ? 8.181 -5.276 6.001 1.00 92.56 88 ARG A N 1
ATOM 640 C CA . ARG A 1 88 ? 8.712 -6.421 5.260 1.00 92.56 88 ARG A CA 1
ATOM 641 C C . ARG A 1 88 ? 8.825 -6.132 3.762 1.00 92.56 88 ARG A C 1
ATOM 643 O O . ARG A 1 88 ? 9.666 -6.743 3.105 1.00 92.56 88 ARG A O 1
ATOM 650 N N . TRP A 1 89 ? 8.009 -5.229 3.217 1.00 94.62 89 TRP A N 1
ATOM 651 C CA . TRP A 1 89 ? 8.201 -4.710 1.862 1.00 94.62 89 TRP A CA 1
ATOM 652 C C . TRP A 1 89 ? 9.432 -3.813 1.767 1.00 94.62 89 TRP A C 1
ATOM 654 O O . TRP A 1 89 ? 10.246 -4.019 0.871 1.00 94.62 89 TRP A O 1
ATOM 664 N N . GLU A 1 90 ? 9.618 -2.898 2.715 1.00 92.31 90 GLU A N 1
ATOM 665 C CA . GLU A 1 90 ? 10.793 -2.020 2.793 1.00 92.31 90 GLU A CA 1
ATOM 666 C C . GLU A 1 90 ? 12.099 -2.828 2.843 1.00 92.31 90 GLU A C 1
ATOM 668 O O . GLU A 1 90 ? 13.012 -2.593 2.046 1.00 92.31 90 GLU A O 1
ATOM 673 N N . ASP A 1 91 ? 12.156 -3.866 3.684 1.00 94.50 91 ASP A N 1
ATOM 674 C CA . ASP A 1 91 ? 13.296 -4.787 3.757 1.00 94.50 91 ASP A CA 1
ATOM 675 C C . ASP A 1 91 ? 13.593 -5.476 2.414 1.00 94.50 91 ASP A C 1
ATOM 677 O O . ASP A 1 91 ? 14.755 -5.713 2.057 1.00 94.50 91 ASP A O 1
ATOM 681 N N . LEU A 1 92 ? 12.549 -5.844 1.666 1.00 93.94 92 LEU A N 1
ATOM 682 C CA . LEU A 1 92 ? 12.679 -6.493 0.361 1.00 93.94 92 LEU A CA 1
ATOM 683 C C . LEU A 1 92 ? 13.118 -5.508 -0.719 1.00 93.94 92 LEU A C 1
ATOM 685 O O . LEU A 1 92 ? 13.994 -5.846 -1.515 1.00 93.94 92 LEU A O 1
ATOM 689 N N . PHE A 1 93 ? 12.577 -4.291 -0.733 1.00 94.12 93 PHE A N 1
ATOM 690 C CA . PHE A 1 93 ? 13.032 -3.235 -1.636 1.00 94.12 93 PHE A CA 1
ATOM 691 C C . PHE A 1 93 ? 14.503 -2.906 -1.389 1.00 94.12 93 PHE A C 1
ATOM 693 O O . PHE A 1 93 ? 15.280 -2.843 -2.340 1.00 94.12 93 PHE A O 1
ATOM 700 N N . GLY A 1 94 ? 14.929 -2.828 -0.125 1.00 93.62 94 GLY A N 1
ATOM 701 C CA . GLY A 1 94 ? 16.338 -2.653 0.225 1.00 93.62 94 GLY A CA 1
ATOM 702 C C . GLY A 1 94 ? 17.232 -3.794 -0.277 1.00 93.62 94 GLY A C 1
ATOM 703 O O . 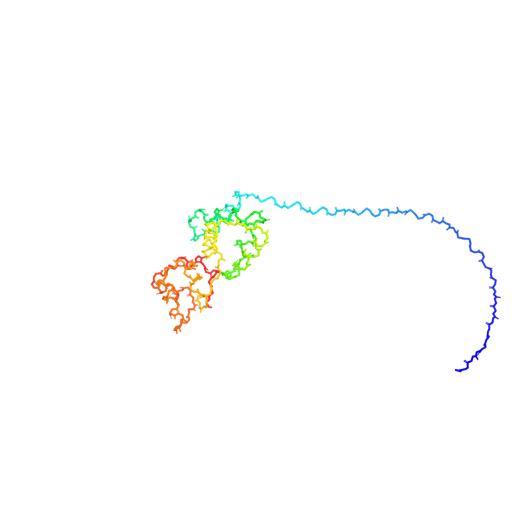GLY A 1 94 ? 18.354 -3.554 -0.724 1.00 93.62 94 GLY A O 1
ATOM 704 N N . GLN A 1 95 ? 16.751 -5.041 -0.243 1.00 94.38 95 GLN A N 1
ATOM 705 C CA . GLN A 1 95 ? 17.465 -6.186 -0.824 1.00 94.38 95 GLN A CA 1
ATOM 706 C C . GLN A 1 95 ? 17.571 -6.086 -2.349 1.00 94.38 95 GLN A C 1
ATOM 708 O O . GLN A 1 95 ? 18.660 -6.281 -2.886 1.00 94.38 95 GLN A O 1
ATOM 713 N N . MET A 1 96 ? 16.478 -5.744 -3.033 1.00 94.06 96 MET A N 1
ATOM 714 C CA . MET A 1 96 ? 16.459 -5.569 -4.488 1.00 94.06 96 MET A CA 1
ATOM 715 C C . MET A 1 96 ? 17.358 -4.411 -4.935 1.00 94.06 96 MET A C 1
ATOM 717 O O . MET A 1 96 ? 18.083 -4.545 -5.920 1.00 94.06 96 MET A O 1
ATOM 721 N N . ALA A 1 97 ? 17.397 -3.313 -4.177 1.00 93.06 97 ALA A N 1
ATOM 722 C CA . ALA A 1 97 ? 18.278 -2.182 -4.456 1.00 93.06 97 ALA A CA 1
ATOM 723 C C . ALA A 1 97 ? 19.761 -2.583 -4.411 1.00 93.06 97 ALA A C 1
ATOM 725 O O . ALA A 1 97 ? 20.529 -2.247 -5.310 1.00 93.06 97 ALA A O 1
ATOM 726 N N . ARG A 1 98 ? 20.160 -3.401 -3.424 1.00 94.50 98 ARG A N 1
ATOM 727 C CA . ARG A 1 98 ? 21.522 -3.971 -3.355 1.00 94.50 98 ARG A CA 1
ATOM 728 C C . ARG A 1 98 ? 21.838 -4.942 -4.497 1.00 94.50 98 ARG A C 1
ATOM 730 O O . ARG A 1 98 ? 23.007 -5.214 -4.746 1.00 94.50 98 ARG A O 1
ATOM 737 N N . GLN A 1 99 ? 20.817 -5.468 -5.168 1.00 92.69 99 GLN A N 1
ATOM 738 C CA . GLN A 1 99 ? 20.937 -6.370 -6.316 1.00 92.69 99 GLN A CA 1
ATOM 739 C C . GLN A 1 99 ? 20.814 -5.642 -7.667 1.00 92.69 99 GLN A C 1
ATOM 741 O O . GLN A 1 99 ? 20.798 -6.301 -8.704 1.00 92.69 99 GLN A O 1
ATOM 746 N N . GLY A 1 100 ? 20.767 -4.305 -7.668 1.00 91.88 100 GLY A N 1
ATOM 747 C CA . GLY A 1 100 ? 20.813 -3.484 -8.881 1.00 91.88 100 GLY A CA 1
ATOM 748 C C . GLY A 1 100 ? 19.492 -2.825 -9.281 1.00 91.88 100 GLY A C 1
ATOM 749 O O . GLY A 1 100 ? 19.418 -2.244 -10.362 1.00 91.88 100 GLY A O 1
ATOM 750 N N . ALA A 1 101 ? 18.445 -2.892 -8.450 1.00 93.44 101 ALA A N 1
ATOM 751 C CA . ALA A 1 101 ? 17.239 -2.100 -8.682 1.00 93.44 101 ALA A CA 1
ATOM 752 C C . ALA A 1 101 ? 17.496 -0.623 -8.331 1.00 93.44 101 ALA A C 1
ATOM 754 O O . ALA A 1 101 ? 17.733 -0.281 -7.174 1.00 93.44 101 ALA A O 1
ATOM 755 N N . HIS A 1 102 ? 17.419 0.259 -9.327 1.00 93.75 102 HIS A N 1
ATOM 756 C CA . HIS A 1 102 ? 17.648 1.698 -9.163 1.00 93.75 102 HIS A CA 1
ATOM 757 C C . HIS A 1 102 ? 16.475 2.508 -9.744 1.00 93.75 102 HIS A C 1
ATOM 759 O O . HIS A 1 102 ? 16.621 3.107 -10.810 1.00 93.75 102 HIS A O 1
ATOM 765 N N . PRO A 1 103 ? 15.292 2.481 -9.100 1.00 95.75 103 PRO A N 1
ATOM 766 C CA . PRO A 1 103 ? 14.173 3.341 -9.485 1.00 95.75 103 PRO A CA 1
ATOM 767 C C . PRO A 1 103 ? 14.508 4.824 -9.279 1.00 95.75 103 PRO A C 1
ATOM 769 O O . PRO A 1 103 ? 15.333 5.171 -8.434 1.00 95.75 103 PRO A O 1
ATOM 772 N N . THR A 1 104 ? 13.828 5.705 -10.011 1.00 97.31 104 THR A N 1
ATOM 773 C CA . THR A 1 104 ? 13.801 7.140 -9.683 1.00 97.31 104 THR A CA 1
ATOM 774 C C . THR A 1 104 ? 12.972 7.396 -8.423 1.00 97.31 104 THR A C 1
ATOM 776 O O . THR A 1 104 ? 12.116 6.582 -8.077 1.00 97.31 104 THR A O 1
ATOM 779 N N . ASP A 1 105 ? 13.148 8.548 -7.772 1.00 96.56 105 ASP A N 1
ATOM 780 C CA . ASP A 1 105 ? 12.354 8.921 -6.586 1.00 96.56 105 ASP A CA 1
ATOM 781 C C . ASP A 1 105 ? 10.843 8.865 -6.866 1.00 96.56 105 ASP A C 1
ATOM 783 O O . ASP A 1 105 ? 10.075 8.283 -6.103 1.00 96.56 105 ASP A O 1
ATOM 787 N N . THR A 1 106 ? 10.416 9.354 -8.035 1.00 97.88 106 THR A N 1
ATOM 788 C CA . THR A 1 106 ? 9.019 9.255 -8.478 1.00 97.88 106 THR A CA 1
ATOM 789 C C . THR A 1 106 ? 8.554 7.804 -8.614 1.00 97.88 106 THR A C 1
ATOM 791 O O . THR A 1 106 ? 7.447 7.477 -8.194 1.00 97.88 106 THR A O 1
ATOM 794 N N . GLN A 1 107 ? 9.384 6.915 -9.170 1.00 97.56 107 GLN A N 1
ATOM 795 C CA . GLN A 1 107 ? 9.044 5.494 -9.262 1.00 97.56 107 GLN A CA 1
ATOM 796 C C . GLN A 1 107 ? 8.973 4.845 -7.877 1.00 97.56 107 GLN A C 1
ATOM 798 O O . GLN A 1 107 ? 8.103 4.008 -7.659 1.00 97.56 107 GLN A O 1
ATOM 803 N N . VAL A 1 108 ? 9.833 5.239 -6.932 1.00 96.56 108 VAL A N 1
ATOM 804 C CA . VAL A 1 108 ? 9.756 4.768 -5.540 1.00 96.56 108 VAL A CA 1
ATOM 805 C C . VAL A 1 108 ? 8.407 5.135 -4.931 1.00 96.56 108 VAL A C 1
ATOM 807 O O . VAL A 1 108 ? 7.719 4.253 -4.421 1.00 96.56 108 VAL A O 1
ATOM 810 N N . GLU A 1 109 ? 7.984 6.395 -5.031 1.00 95.19 109 GLU A N 1
ATOM 811 C CA . GLU A 1 109 ? 6.689 6.846 -4.504 1.00 95.19 109 GLU A CA 1
ATOM 812 C C . GLU A 1 109 ? 5.509 6.087 -5.128 1.00 95.19 109 GLU A C 1
ATOM 814 O O . GLU A 1 109 ? 4.591 5.661 -4.426 1.00 95.19 109 GLU A O 1
ATOM 819 N N . GLN A 1 110 ? 5.547 5.892 -6.447 1.00 96.88 110 GLN A N 1
ATOM 820 C CA . GLN A 1 110 ? 4.543 5.146 -7.209 1.00 96.88 110 GLN A CA 1
ATOM 821 C C . GLN A 1 110 ? 4.463 3.675 -6.776 1.00 96.88 110 GLN A C 1
ATOM 823 O O . GLN A 1 110 ? 3.375 3.147 -6.544 1.00 96.88 110 GLN A O 1
ATOM 828 N N . ILE A 1 111 ? 5.614 3.021 -6.599 1.00 96.00 111 ILE A N 1
ATOM 829 C CA . ILE A 1 111 ? 5.701 1.629 -6.144 1.00 96.00 111 ILE A CA 1
ATOM 830 C C . ILE A 1 111 ? 5.201 1.503 -4.704 1.00 96.00 111 ILE A C 1
ATOM 832 O O . ILE A 1 111 ? 4.382 0.634 -4.417 1.00 96.00 111 ILE A O 1
ATOM 836 N N . VAL A 1 112 ? 5.648 2.367 -3.790 1.00 94.19 112 VAL A N 1
ATOM 837 C CA . VAL A 1 112 ? 5.226 2.316 -2.381 1.00 94.19 112 VAL A CA 1
ATOM 838 C C . VAL A 1 112 ? 3.715 2.494 -2.268 1.00 94.19 112 VAL A C 1
ATOM 840 O O . VAL A 1 112 ? 3.055 1.682 -1.616 1.00 94.19 112 VAL A O 1
ATOM 843 N N . ARG A 1 113 ? 3.150 3.486 -2.964 1.00 93.56 113 ARG A N 1
ATOM 844 C CA . ARG A 1 113 ? 1.705 3.734 -2.978 1.00 93.56 113 ARG A CA 1
ATOM 845 C C . ARG A 1 113 ? 0.923 2.535 -3.511 1.00 93.56 113 ARG A C 1
ATOM 847 O O . ARG A 1 113 ? -0.048 2.125 -2.872 1.00 93.56 113 ARG A O 1
ATOM 854 N N . TYR A 1 114 ? 1.377 1.921 -4.608 1.00 95.06 114 TYR A N 1
ATOM 855 C CA . TYR A 1 114 ? 0.766 0.700 -5.133 1.00 95.06 114 TYR A CA 1
ATOM 856 C C . TYR A 1 114 ? 0.758 -0.421 -4.087 1.00 95.06 114 TYR A C 1
ATOM 858 O O . TYR A 1 114 ? -0.270 -1.058 -3.855 1.00 95.06 114 TYR A O 1
ATOM 866 N N . PHE A 1 115 ? 1.903 -0.686 -3.453 1.00 94.56 115 PHE A N 1
ATOM 867 C CA . PHE A 1 115 ? 2.041 -1.804 -2.521 1.00 94.56 115 PHE A CA 1
ATOM 868 C C . PHE A 1 115 ? 1.201 -1.590 -1.261 1.00 94.56 115 PHE A C 1
ATOM 870 O O . PHE A 1 115 ? 0.479 -2.505 -0.864 1.00 94.56 115 PHE A O 1
ATOM 877 N N . GLN A 1 116 ? 1.217 -0.382 -0.694 1.00 92.31 116 GLN A N 1
ATOM 878 C CA . GLN A 1 116 ? 0.398 -0.027 0.467 1.00 92.31 116 GLN A CA 1
ATOM 879 C C . GLN A 1 116 ? -1.097 -0.221 0.199 1.00 92.31 116 GLN A C 1
ATOM 881 O O . GLN A 1 116 ? -1.786 -0.854 0.995 1.00 92.31 116 GLN A O 1
ATOM 886 N N . ARG A 1 117 ? -1.599 0.238 -0.952 1.00 91.19 117 ARG A N 1
ATOM 887 C CA . ARG A 1 117 ? -3.024 0.120 -1.296 1.00 91.19 117 ARG A CA 1
ATOM 888 C C . ARG A 1 117 ? -3.435 -1.308 -1.656 1.00 91.19 117 ARG A C 1
ATOM 890 O O . ARG A 1 117 ? -4.521 -1.758 -1.288 1.00 91.19 117 ARG A O 1
ATOM 897 N N . ASN A 1 118 ? -2.583 -2.047 -2.367 1.00 90.62 118 ASN A N 1
ATOM 898 C CA . ASN A 1 118 ? -3.006 -3.278 -3.045 1.00 90.62 118 ASN A CA 1
ATOM 899 C C . ASN A 1 118 ? -2.458 -4.576 -2.442 1.00 90.62 118 ASN A C 1
ATOM 901 O O . ASN A 1 118 ? -3.092 -5.616 -2.597 1.00 90.62 118 ASN A O 1
ATOM 905 N N . LEU A 1 119 ? -1.325 -4.549 -1.734 1.00 92.00 119 LEU A N 1
ATOM 906 C CA . LEU A 1 119 ? -0.616 -5.773 -1.325 1.00 92.00 119 LEU A CA 1
ATOM 907 C C . LEU A 1 119 ? -0.260 -5.832 0.166 1.00 92.00 119 LEU A C 1
ATOM 909 O O . LEU A 1 119 ? 0.068 -6.908 0.675 1.00 92.00 119 LEU A O 1
ATOM 913 N N . THR A 1 120 ? -0.309 -4.702 0.868 1.00 94.00 120 THR A N 1
ATOM 914 C CA . THR A 1 120 ? 0.057 -4.632 2.282 1.00 94.00 120 THR A CA 1
ATOM 915 C C . THR A 1 120 ? -1.035 -5.206 3.181 1.00 94.00 120 THR A C 1
ATOM 917 O O . THR A 1 120 ? -2.226 -4.956 2.995 1.00 94.00 120 THR A O 1
ATOM 920 N N . VAL A 1 121 ? -0.602 -6.005 4.156 1.00 94.75 121 VAL A N 1
ATOM 921 C CA . VAL A 1 121 ? -1.407 -6.481 5.284 1.00 94.75 121 VAL A CA 1
ATOM 922 C C . VAL A 1 121 ? -1.221 -5.516 6.433 1.00 94.75 121 VAL A C 1
ATOM 924 O O . VAL A 1 121 ? -0.085 -5.225 6.798 1.00 94.75 121 VAL A O 1
ATOM 927 N N . VAL A 1 122 ? -2.323 -5.089 7.038 1.00 95.81 122 VAL A N 1
ATOM 928 C CA . VAL A 1 122 ? -2.300 -4.140 8.148 1.00 95.81 122 VAL A CA 1
ATOM 929 C C . VAL A 1 122 ? -3.031 -4.719 9.351 1.00 95.81 122 VAL A C 1
ATOM 931 O O . VAL A 1 122 ? -4.125 -5.277 9.230 1.00 95.81 122 VAL A O 1
ATOM 934 N N . ASN A 1 123 ? -2.433 -4.579 10.533 1.00 96.94 123 ASN A N 1
ATOM 935 C CA . ASN A 1 123 ? -3.125 -4.853 11.782 1.00 96.94 123 ASN A CA 1
ATOM 936 C C . ASN A 1 123 ? -3.683 -3.542 12.332 1.00 96.94 123 ASN A C 1
ATOM 938 O O . ASN A 1 123 ? -2.949 -2.688 12.826 1.00 96.94 123 ASN A O 1
ATOM 942 N N . VAL A 1 124 ? -5.002 -3.388 12.294 1.00 98.00 124 VAL A N 1
ATOM 943 C CA . VAL A 1 124 ? -5.691 -2.149 12.680 1.00 98.00 124 VAL A CA 1
ATOM 944 C C . VAL A 1 124 ? -5.355 -1.748 14.121 1.00 98.00 124 VAL A C 1
ATOM 946 O O . VAL A 1 124 ? -5.241 -0.566 14.453 1.00 98.00 124 VAL A O 1
ATOM 949 N N . ASN A 1 125 ? -5.131 -2.727 14.993 1.00 98.06 125 ASN A N 1
ATOM 950 C CA . ASN A 1 125 ? -4.908 -2.522 16.414 1.00 98.06 125 ASN A CA 1
ATOM 951 C C . ASN A 1 125 ? -3.450 -2.252 16.809 1.00 98.06 125 ASN A C 1
ATOM 953 O O . ASN A 1 125 ? -3.235 -1.810 17.948 1.00 98.06 125 ASN A O 1
ATOM 957 N N . THR A 1 126 ? -2.481 -2.499 15.920 1.00 96.50 126 THR A N 1
ATOM 958 C CA . THR A 1 126 ? -1.044 -2.394 16.237 1.00 96.50 126 THR A CA 1
ATOM 959 C C . THR A 1 126 ? -0.185 -1.704 15.175 1.00 96.50 126 THR A C 1
ATOM 961 O O . THR A 1 126 ? 0.828 -1.119 15.551 1.00 96.50 126 THR A O 1
ATOM 964 N N . SER A 1 127 ? -0.575 -1.693 13.896 1.00 95.94 127 SER A N 1
ATOM 965 C CA . SER A 1 127 ? 0.195 -1.056 12.817 1.00 95.94 127 SER A CA 1
ATOM 966 C C . SER A 1 127 ? 0.401 0.447 13.049 1.00 95.94 127 SER A C 1
ATOM 968 O O . SER A 1 127 ? -0.471 1.101 13.638 1.00 95.94 127 SER A O 1
ATOM 970 N N . PRO A 1 128 ? 1.537 1.014 12.616 1.00 93.00 128 PRO A N 1
ATOM 971 C CA . PRO A 1 128 ? 1.821 2.441 12.731 1.00 93.00 128 PRO A CA 1
ATOM 972 C C . PRO A 1 128 ? 0.905 3.287 11.827 1.00 93.00 128 PRO A C 1
ATOM 974 O O . PRO A 1 128 ? 0.250 2.774 10.918 1.00 93.00 128 PRO A O 1
ATOM 977 N N . MET A 1 129 ? 0.819 4.591 12.105 1.00 91.62 129 MET A N 1
ATOM 978 C CA . MET A 1 129 ? -0.103 5.506 11.411 1.00 91.62 129 MET A CA 1
ATOM 979 C C . MET A 1 129 ? 0.229 5.622 9.919 1.00 91.62 129 MET A C 1
ATOM 981 O O . MET A 1 129 ? -0.671 5.633 9.081 1.00 91.62 129 MET A O 1
ATOM 985 N N . GLU A 1 130 ? 1.522 5.634 9.614 1.00 88.88 130 GLU A N 1
ATOM 986 C CA . GLU A 1 130 ? 2.106 5.764 8.283 1.00 88.88 130 GLU A CA 1
ATOM 987 C C . GLU A 1 130 ? 1.766 4.566 7.379 1.00 88.88 130 GLU A C 1
ATOM 989 O O . GLU A 1 130 ? 1.777 4.690 6.159 1.00 88.88 130 GLU A O 1
ATOM 994 N N . GLU A 1 131 ? 1.421 3.412 7.964 1.00 90.94 131 GLU A N 1
ATOM 995 C CA . GLU A 1 131 ? 0.918 2.235 7.243 1.00 90.94 131 GLU A CA 1
ATOM 996 C C . GLU A 1 131 ? -0.616 2.230 7.172 1.00 90.94 131 GLU A C 1
ATOM 998 O O . GLU A 1 131 ? -1.196 1.875 6.142 1.00 90.94 131 GLU A O 1
ATOM 1003 N N . LEU A 1 132 ? -1.280 2.627 8.264 1.00 94.44 132 LEU A N 1
ATOM 1004 C CA . LEU A 1 132 ? -2.737 2.583 8.382 1.00 94.44 132 LEU A CA 1
ATOM 1005 C C . LEU A 1 132 ? -3.435 3.472 7.359 1.00 94.44 132 LEU A C 1
ATOM 1007 O O . LEU A 1 132 ? -4.293 2.978 6.634 1.00 94.44 132 LEU A O 1
ATOM 1011 N N . GLY A 1 133 ? -3.080 4.757 7.302 1.00 94.50 133 GLY A N 1
ATOM 1012 C CA . GLY A 1 133 ? -3.769 5.727 6.448 1.00 94.50 133 GLY A CA 1
ATOM 1013 C C . GLY A 1 133 ? -3.747 5.329 4.970 1.00 94.50 133 GLY A C 1
ATOM 1014 O O . GLY A 1 133 ? -4.811 5.151 4.376 1.00 94.50 133 GLY A O 1
ATOM 1015 N N . PRO A 1 134 ? -2.559 5.090 4.383 1.00 92.50 134 PRO A N 1
ATOM 1016 C CA . PRO A 1 134 ? -2.445 4.668 2.990 1.00 92.50 134 PRO A CA 1
ATOM 1017 C C . PRO A 1 134 ? -3.141 3.338 2.678 1.00 92.50 134 PRO A C 1
ATOM 1019 O O . PRO A 1 134 ? -3.780 3.225 1.633 1.00 92.50 134 PRO A O 1
ATOM 1022 N N . THR A 1 135 ? -3.055 2.347 3.575 1.00 94.25 135 THR A N 1
ATOM 1023 C CA . THR A 1 135 ? -3.672 1.027 3.352 1.00 94.25 135 THR A CA 1
ATOM 1024 C C . THR A 1 135 ? -5.196 1.102 3.427 1.00 94.25 135 THR A C 1
ATOM 1026 O O . THR A 1 135 ? -5.880 0.526 2.586 1.00 94.25 135 THR A O 1
ATOM 1029 N N . LEU A 1 136 ? -5.735 1.828 4.412 1.00 95.69 136 LEU A N 1
ATOM 1030 C CA . LEU A 1 136 ? -7.179 2.006 4.609 1.00 95.69 136 LEU A CA 1
ATOM 1031 C C . LEU A 1 136 ? -7.781 3.095 3.707 1.00 95.69 136 LEU A C 1
ATOM 1033 O O . LEU A 1 136 ? -8.998 3.257 3.692 1.00 95.69 136 LEU A O 1
ATOM 1037 N N . GLN A 1 137 ? -6.939 3.823 2.968 1.00 94.12 137 GLN A N 1
ATOM 1038 C CA . GLN A 1 137 ? -7.297 4.982 2.145 1.00 94.12 137 GLN A CA 1
ATOM 1039 C C . GLN A 1 137 ? -8.020 6.085 2.920 1.00 94.12 137 GLN A C 1
ATOM 1041 O O . GLN A 1 137 ? -8.970 6.701 2.441 1.00 94.12 137 GLN A O 1
ATOM 1046 N N . THR A 1 138 ? -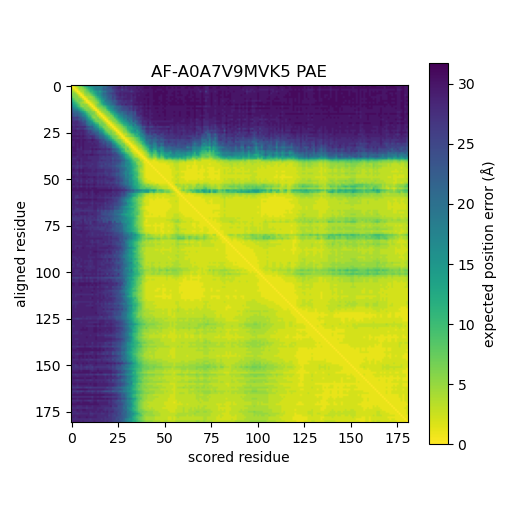7.556 6.341 4.137 1.00 95.69 138 THR A N 1
ATOM 1047 C CA . THR A 1 138 ? -8.112 7.369 5.014 1.00 95.69 138 THR A CA 1
ATOM 1048 C C . THR A 1 138 ? -7.204 8.589 5.066 1.00 95.69 138 THR A C 1
ATOM 1050 O O . THR A 1 138 ? -5.981 8.467 5.049 1.00 95.69 138 THR A O 1
ATOM 1053 N N . GLY A 1 139 ? -7.799 9.778 5.180 1.00 96.00 139 GLY A N 1
ATOM 1054 C CA . GLY A 1 139 ? -7.047 11.004 5.460 1.00 96.00 139 GLY A CA 1
ATOM 1055 C C . GLY A 1 139 ? -6.456 11.016 6.876 1.00 96.00 139 GLY A C 1
ATOM 1056 O O . GLY A 1 139 ? -6.838 10.210 7.731 1.00 96.00 139 GLY A O 1
ATOM 1057 N N . ASP A 1 140 ? -5.544 11.950 7.141 1.00 96.69 140 ASP A N 1
ATOM 1058 C CA . ASP A 1 140 ? -4.796 12.037 8.406 1.00 96.69 140 ASP A CA 1
ATOM 1059 C C . ASP A 1 140 ? -5.703 12.157 9.640 1.00 96.69 140 ASP A C 1
ATOM 1061 O O . ASP A 1 140 ? -5.467 11.505 10.660 1.00 96.69 140 ASP A O 1
ATOM 1065 N N . GLU A 1 141 ? -6.781 12.942 9.544 1.00 97.62 141 GLU A N 1
ATOM 1066 C CA . GLU A 1 141 ? -7.751 13.122 10.630 1.00 97.62 141 GLU A CA 1
ATOM 1067 C C . GLU A 1 141 ? -8.461 11.804 10.975 1.00 97.62 141 GLU A C 1
ATOM 1069 O O . GLU A 1 141 ? -8.471 11.375 12.132 1.00 97.62 141 GLU A O 1
ATOM 1074 N N . THR A 1 142 ? -8.989 11.107 9.966 1.00 98.44 142 THR A N 1
ATOM 1075 C CA . THR A 1 142 ? -9.638 9.801 10.144 1.00 98.44 142 THR A CA 1
ATOM 1076 C C . THR A 1 142 ? -8.648 8.760 10.665 1.00 98.44 142 THR A C 1
ATOM 1078 O O . THR A 1 142 ? -8.967 8.009 11.588 1.00 98.44 142 THR A O 1
ATOM 1081 N N . THR A 1 143 ? -7.422 8.739 10.141 1.00 98.25 143 THR A N 1
ATOM 1082 C CA . THR A 1 143 ? -6.373 7.815 10.597 1.00 98.25 143 THR A CA 1
ATOM 1083 C C . THR A 1 143 ? -6.016 8.071 12.065 1.00 98.25 143 THR A C 1
ATOM 1085 O O . THR A 1 143 ? -5.901 7.135 12.861 1.00 98.25 143 THR A O 1
ATOM 1088 N N . THR A 1 144 ? -5.934 9.340 12.468 1.00 98.38 144 THR A N 1
ATOM 1089 C CA . THR A 1 144 ? -5.751 9.739 13.868 1.00 98.38 144 THR A CA 1
ATOM 1090 C C . THR A 1 144 ? -6.910 9.264 14.740 1.00 98.38 144 THR A C 1
ATOM 1092 O O . THR A 1 144 ? -6.675 8.681 15.800 1.00 98.38 144 THR A O 1
ATOM 1095 N N . ALA A 1 145 ? -8.158 9.422 14.290 1.00 98.31 145 ALA A N 1
ATOM 1096 C CA . ALA A 1 145 ? -9.330 8.935 15.016 1.00 98.31 145 ALA A CA 1
ATOM 1097 C C . ALA A 1 145 ? -9.291 7.410 15.232 1.00 98.31 145 ALA A C 1
ATOM 1099 O O . ALA A 1 145 ? -9.587 6.940 16.333 1.00 98.31 145 ALA A O 1
ATOM 1100 N N . ILE A 1 146 ? -8.852 6.636 14.233 1.00 98.50 146 ILE A N 1
ATOM 1101 C CA . ILE A 1 146 ? -8.646 5.182 14.351 1.00 98.50 146 ILE A CA 1
ATOM 1102 C C . ILE A 1 146 ? -7.614 4.872 15.444 1.00 98.50 146 ILE A C 1
ATOM 1104 O O . ILE A 1 146 ? -7.881 4.054 16.332 1.00 98.50 146 ILE A O 1
ATOM 1108 N N . VAL A 1 147 ? -6.452 5.536 15.417 1.00 98.19 147 VAL A N 1
ATOM 1109 C CA . VAL A 1 147 ? -5.369 5.322 16.394 1.00 98.19 147 VAL A CA 1
ATOM 1110 C C . VAL A 1 147 ? -5.799 5.699 17.815 1.00 98.19 147 VAL A C 1
ATOM 1112 O O . VAL A 1 147 ? -5.544 4.946 18.759 1.00 98.19 147 VAL A O 1
ATOM 1115 N N . MET A 1 148 ? -6.498 6.821 17.979 1.00 98.00 148 MET A N 1
ATOM 1116 C CA . MET A 1 148 ? -7.029 7.247 19.275 1.00 98.00 148 MET A CA 1
ATOM 1117 C C . MET A 1 148 ? -8.058 6.248 19.799 1.00 98.00 148 MET A C 1
ATOM 1119 O O . MET A 1 148 ? -7.991 5.817 20.953 1.00 98.00 148 MET A O 1
ATOM 1123 N N . ARG A 1 149 ? -8.976 5.812 18.932 1.00 97.62 149 ARG A N 1
ATOM 1124 C CA . ARG A 1 149 ? -10.021 4.865 19.303 1.00 97.62 149 ARG A CA 1
ATOM 1125 C C . ARG A 1 149 ? -9.429 3.522 19.727 1.00 97.62 149 ARG A C 1
ATOM 1127 O O . ARG A 1 149 ? -9.803 3.033 20.791 1.00 97.62 149 ARG A O 1
ATOM 1134 N N . ARG A 1 150 ? -8.483 2.935 18.978 1.00 97.75 150 ARG A N 1
ATOM 1135 C CA . ARG A 1 150 ? -7.855 1.645 19.361 1.00 97.75 150 ARG A CA 1
ATOM 1136 C C . ARG A 1 150 ? -7.066 1.698 20.673 1.00 97.75 150 ARG A C 1
ATOM 1138 O O . ARG A 1 150 ? -6.810 0.646 21.259 1.00 97.75 150 ARG A O 1
ATOM 1145 N N . GLY A 1 151 ? -6.655 2.892 21.109 1.00 97.12 151 GLY A N 1
ATOM 1146 C CA . GLY A 1 151 ? -6.039 3.115 22.418 1.00 97.12 151 GLY A CA 1
ATOM 1147 C C . GLY A 1 151 ? -7.036 2.993 23.574 1.00 97.12 151 GLY A C 1
ATOM 1148 O O . GLY A 1 151 ? -6.657 2.580 24.663 1.00 97.12 151 GLY A O 1
ATOM 1149 N N . GLN A 1 152 ? -8.313 3.290 23.322 1.00 97.19 152 GLN A N 1
ATOM 1150 C CA . GLN A 1 152 ? -9.398 3.177 24.303 1.00 97.19 152 GLN A CA 1
ATOM 1151 C C . GLN A 1 152 ? -10.079 1.805 24.248 1.00 97.19 152 GLN A C 1
ATOM 1153 O O . GLN A 1 152 ? -10.345 1.188 25.277 1.00 97.19 152 GLN A O 1
ATOM 1158 N N . LYS A 1 153 ? -10.365 1.318 23.037 1.00 97.56 153 LYS A N 1
ATOM 1159 C CA . LYS A 1 153 ? -11.013 0.029 22.787 1.00 97.56 153 LYS A CA 1
ATOM 1160 C C . LYS A 1 153 ? -10.485 -0.559 21.487 1.00 97.56 153 LYS A C 1
ATOM 1162 O O . LYS A 1 153 ? -10.541 0.093 20.452 1.00 97.56 153 LYS A O 1
ATOM 1167 N N . LYS A 1 154 ? -10.012 -1.804 21.523 1.00 98.38 154 LYS A N 1
ATOM 1168 C CA . LYS A 1 154 ? -9.536 -2.516 20.327 1.00 98.38 154 LYS A CA 1
ATOM 1169 C C . LYS A 1 154 ? -10.663 -2.745 19.320 1.00 98.38 154 LYS A C 1
ATOM 1171 O O . LYS A 1 154 ? -11.824 -2.904 19.694 1.00 98.38 154 LYS A O 1
ATOM 1176 N N . PHE A 1 155 ? -10.339 -2.691 18.032 1.00 98.62 155 PHE A N 1
ATOM 1177 C CA . PHE A 1 155 ? -11.269 -3.030 16.953 1.00 98.62 155 PHE A CA 1
ATOM 1178 C C . PHE A 1 155 ? -11.456 -4.537 16.913 1.00 98.62 155 PHE A C 1
ATOM 1180 O O . PHE A 1 155 ? -10.481 -5.265 17.060 1.00 98.62 155 PHE A O 1
ATOM 1187 N N . THR A 1 156 ? -12.691 -4.996 16.738 1.00 97.69 156 T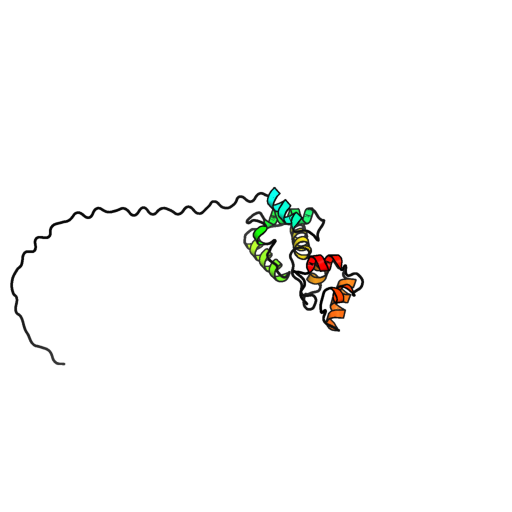HR A N 1
ATOM 1188 C CA . THR A 1 156 ? -13.000 -6.435 16.669 1.00 97.69 156 THR A CA 1
ATOM 1189 C C . THR A 1 156 ? -13.369 -6.905 15.265 1.00 97.69 156 THR A C 1
ATOM 1191 O O . THR A 1 156 ? -13.590 -8.094 15.056 1.00 97.69 156 THR A O 1
ATOM 1194 N N . GLY A 1 157 ? -13.452 -5.989 14.298 1.00 98.00 157 GLY A N 1
ATOM 1195 C CA . GLY A 1 157 ? -13.754 -6.316 12.912 1.00 98.00 157 GLY A CA 1
ATOM 1196 C C . GLY A 1 157 ? -14.100 -5.094 12.067 1.00 98.00 157 GLY A C 1
ATOM 1197 O O . GLY A 1 157 ? -14.146 -3.962 12.551 1.00 98.00 157 GLY A O 1
ATOM 1198 N N . ILE A 1 158 ? -14.400 -5.351 10.793 1.00 98.25 158 ILE A N 1
ATOM 1199 C CA . ILE A 1 158 ? -14.708 -4.332 9.777 1.00 98.25 158 ILE A CA 1
ATOM 1200 C C . ILE A 1 158 ? -15.875 -3.433 10.190 1.00 98.25 158 ILE A C 1
ATOM 1202 O O . ILE A 1 158 ? -15.781 -2.221 10.044 1.00 98.25 158 ILE A O 1
ATOM 1206 N N . ALA A 1 159 ? -16.958 -3.996 10.737 1.00 97.75 159 ALA A N 1
ATOM 1207 C CA . ALA A 1 159 ? -18.133 -3.214 11.134 1.00 97.75 159 ALA A CA 1
ATOM 1208 C C . ALA A 1 159 ? -17.809 -2.166 12.213 1.00 97.75 159 ALA A C 1
ATOM 1210 O O . ALA A 1 159 ? -18.345 -1.064 12.196 1.00 97.75 159 ALA A O 1
ATOM 1211 N N . ASP A 1 160 ? -16.912 -2.514 13.133 1.00 97.69 160 ASP A N 1
ATOM 1212 C CA . ASP A 1 160 ? -16.471 -1.647 14.222 1.00 97.69 160 ASP A CA 1
ATOM 1213 C C . ASP A 1 160 ? -15.507 -0.560 13.718 1.00 97.69 160 ASP A C 1
ATOM 1215 O O . ASP A 1 160 ? -15.568 0.587 14.154 1.00 97.69 160 ASP A O 1
ATOM 1219 N N . LEU A 1 161 ? -14.651 -0.899 12.748 1.00 98.44 161 LEU A N 1
ATOM 1220 C CA . LEU A 1 161 ? -13.776 0.065 12.077 1.00 98.44 161 LEU A CA 1
ATOM 1221 C C . LEU A 1 161 ? -14.558 1.052 11.199 1.00 98.44 161 LEU A C 1
ATOM 1223 O O . LEU A 1 161 ? -14.304 2.251 11.251 1.00 98.44 161 LEU A O 1
ATOM 1227 N N . ALA A 1 162 ? -15.552 0.569 10.454 1.00 98.19 162 ALA A N 1
ATOM 1228 C CA . ALA A 1 162 ? -16.413 1.381 9.595 1.00 98.19 162 ALA A CA 1
ATOM 1229 C C . ALA A 1 162 ? -17.315 2.362 10.366 1.00 98.19 162 ALA A C 1
ATOM 1231 O O . ALA A 1 162 ? -17.920 3.242 9.761 1.00 98.19 162 ALA A O 1
ATOM 1232 N N . ALA A 1 163 ? -17.426 2.226 11.691 1.00 97.88 163 ALA A N 1
ATOM 1233 C CA . ALA A 1 163 ? -18.152 3.178 12.526 1.00 97.88 163 ALA A CA 1
ATOM 1234 C C . ALA A 1 163 ? -17.388 4.500 12.736 1.00 97.88 163 ALA A C 1
ATOM 1236 O O . ALA A 1 163 ? -17.972 5.470 13.221 1.00 97.88 163 ALA A O 1
ATOM 1237 N N . ILE A 1 164 ? -16.093 4.553 12.398 1.00 98.31 164 ILE A N 1
ATOM 1238 C CA . ILE A 1 164 ? -15.300 5.783 12.459 1.00 98.31 164 ILE A CA 1
ATOM 1239 C C . ILE A 1 164 ? -15.669 6.690 11.271 1.00 98.31 164 ILE A C 1
ATOM 1241 O O . ILE A 1 164 ? -15.578 6.248 10.123 1.00 98.31 164 ILE A O 1
ATOM 1245 N N . PRO A 1 165 ? -16.044 7.964 11.500 1.00 98.00 165 PRO A N 1
ATOM 1246 C CA . PRO A 1 165 ? -16.311 8.907 10.418 1.00 98.00 165 PRO A CA 1
ATOM 1247 C C . PRO A 1 165 ? -15.139 9.034 9.432 1.00 98.00 165 PRO A C 1
ATOM 1249 O O . PRO A 1 165 ? -13.985 9.199 9.831 1.00 98.00 165 PRO A O 1
ATOM 1252 N N . GLY A 1 166 ? -15.449 8.970 8.135 1.00 96.75 166 GLY A N 1
ATOM 1253 C CA . GLY A 1 166 ? -14.463 9.032 7.051 1.00 96.75 166 GLY A CA 1
ATOM 1254 C C . GLY A 1 166 ? -13.842 7.686 6.664 1.00 96.75 166 GLY A C 1
ATOM 1255 O O . GLY A 1 166 ? -13.061 7.643 5.719 1.00 96.75 166 GLY A O 1
ATOM 1256 N N . VAL A 1 167 ? -14.189 6.586 7.342 1.00 98.19 167 VAL A N 1
ATOM 1257 C CA . VAL A 1 167 ? -13.802 5.237 6.905 1.00 98.19 167 VAL A CA 1
ATOM 1258 C C . VAL A 1 167 ? -14.789 4.722 5.862 1.00 98.19 167 VAL A C 1
ATOM 1260 O O . VAL A 1 167 ? -15.983 4.587 6.133 1.00 98.19 167 VAL A O 1
ATOM 1263 N N . ASP A 1 168 ? -14.283 4.378 4.679 1.00 97.25 168 ASP A N 1
ATOM 1264 C CA . ASP A 1 168 ? -15.085 3.759 3.628 1.00 97.25 168 ASP A CA 1
ATOM 1265 C C . ASP A 1 168 ? -15.178 2.244 3.840 1.00 97.25 168 ASP A C 1
ATOM 1267 O O . ASP A 1 168 ? -14.207 1.495 3.703 1.00 97.25 168 ASP A O 1
ATOM 1271 N N . ARG A 1 169 ? -16.386 1.765 4.146 1.00 97.69 169 ARG A N 1
ATOM 1272 C CA . ARG A 1 169 ? -16.635 0.336 4.326 1.00 97.69 169 ARG A CA 1
ATOM 1273 C C . ARG A 1 169 ? -16.325 -0.481 3.069 1.00 97.69 169 ARG A C 1
ATOM 1275 O O . ARG A 1 169 ? -15.854 -1.605 3.204 1.00 97.69 169 ARG A O 1
ATOM 1282 N N . SER A 1 170 ? -16.589 0.041 1.874 1.00 96.44 170 SER A N 1
ATOM 1283 C CA . SER A 1 170 ? -16.350 -0.686 0.623 1.00 96.44 170 SER A CA 1
ATOM 1284 C C . SER A 1 170 ? -14.863 -1.000 0.427 1.00 96.44 170 SER A C 1
ATOM 1286 O O . SER A 1 170 ? -14.517 -2.122 0.054 1.00 96.44 170 SER A O 1
ATOM 1288 N N . VAL A 1 171 ? -13.984 -0.068 0.807 1.00 95.62 171 VAL A N 1
ATOM 1289 C CA . VAL A 1 171 ? -12.530 -0.267 0.832 1.00 95.62 171 VAL A CA 1
ATOM 1290 C C . VAL A 1 171 ? -12.154 -1.372 1.822 1.00 95.62 171 VAL A C 1
ATOM 1292 O O . VAL A 1 171 ? -11.383 -2.268 1.479 1.00 95.62 171 VAL A O 1
ATOM 1295 N N . LEU A 1 172 ? -12.746 -1.386 3.022 1.00 96.94 172 LEU A N 1
ATOM 1296 C CA . LEU A 1 172 ? -12.475 -2.437 4.012 1.00 96.94 172 LEU A CA 1
ATOM 1297 C C . LEU A 1 172 ? -12.877 -3.836 3.529 1.00 96.94 172 LEU A C 1
ATOM 1299 O O . LEU A 1 172 ? -12.159 -4.800 3.785 1.00 96.94 172 LEU A O 1
ATOM 1303 N N . GLU A 1 173 ? -13.999 -3.963 2.820 1.00 96.06 173 GLU A N 1
ATOM 1304 C CA . GLU A 1 173 ? -14.446 -5.253 2.276 1.00 96.06 173 GLU A CA 1
ATOM 1305 C C . GLU A 1 173 ? -13.496 -5.764 1.173 1.00 96.06 173 GLU A C 1
ATOM 1307 O O . GLU A 1 173 ? -13.244 -6.966 1.082 1.00 96.06 173 GLU A O 1
ATOM 1312 N N . LEU A 1 174 ? -12.900 -4.864 0.382 1.00 93.56 174 LEU A N 1
ATOM 1313 C CA . LEU A 1 174 ? -11.841 -5.193 -0.587 1.00 93.56 174 LEU A CA 1
ATOM 1314 C C . LEU A 1 174 ? -10.500 -5.539 0.085 1.00 93.56 174 LEU A C 1
ATOM 1316 O O . LEU A 1 174 ? -9.655 -6.229 -0.494 1.00 93.56 174 LEU A O 1
ATOM 1320 N N . LEU A 1 175 ? -10.295 -5.070 1.316 1.00 93.44 175 LEU A N 1
ATOM 1321 C CA . LEU A 1 175 ? -9.118 -5.352 2.137 1.00 93.44 175 LEU A CA 1
ATOM 1322 C C . LEU A 1 175 ? -9.300 -6.551 3.069 1.00 93.44 175 LEU A C 1
ATOM 1324 O O . LEU A 1 175 ? -8.339 -6.909 3.735 1.00 93.44 175 LEU A O 1
ATOM 1328 N N . LYS A 1 176 ? -10.478 -7.178 3.155 1.00 93.88 176 LYS A N 1
ATOM 1329 C CA . LYS A 1 176 ? -10.828 -8.121 4.238 1.00 93.88 176 LYS A CA 1
ATOM 1330 C C . LYS A 1 176 ? -9.801 -9.232 4.500 1.00 93.88 176 LYS A C 1
ATOM 1332 O O . LYS A 1 176 ? -9.539 -9.544 5.654 1.00 93.88 176 LYS A O 1
ATOM 1337 N N . ASP A 1 177 ? -9.166 -9.763 3.455 1.00 92.12 177 ASP A N 1
ATOM 1338 C CA . ASP A 1 177 ? -8.162 -10.836 3.561 1.00 92.12 177 ASP A CA 1
ATOM 1339 C C . ASP A 1 177 ? -6.763 -10.316 3.965 1.00 92.12 177 ASP A C 1
ATOM 1341 O O . ASP A 1 177 ? -5.826 -11.084 4.179 1.00 92.12 177 ASP A O 1
ATOM 1345 N N . ARG A 1 178 ? -6.619 -8.992 4.068 1.00 92.44 178 ARG A N 1
ATOM 1346 C CA . ARG A 1 178 ? -5.416 -8.230 4.434 1.00 92.44 178 ARG A CA 1
ATOM 1347 C C . ARG A 1 178 ? -5.595 -7.426 5.729 1.00 92.44 178 ARG A C 1
ATOM 1349 O O . ARG A 1 178 ? -4.631 -6.822 6.196 1.00 92.44 178 ARG A O 1
ATOM 1356 N N . LEU A 1 179 ? -6.793 -7.420 6.317 1.00 95.69 179 LEU A N 1
ATOM 1357 C CA . LEU A 1 179 ? -7.062 -6.768 7.597 1.00 95.69 179 LEU A CA 1
ATOM 1358 C C . LEU A 1 179 ? -6.893 -7.755 8.746 1.00 95.69 179 LEU A C 1
ATOM 1360 O O . LEU A 1 179 ? -7.504 -8.821 8.776 1.00 95.69 179 LEU A O 1
ATOM 1364 N N . GLN A 1 180 ? -6.099 -7.355 9.730 1.00 96.38 180 GLN A N 1
ATOM 1365 C CA . GLN A 1 180 ? -5.979 -8.042 11.008 1.00 96.38 180 GLN A CA 1
ATOM 1366 C C . GLN A 1 180 ? -6.475 -7.131 12.130 1.00 96.38 180 GLN A C 1
ATOM 1368 O O . GLN A 1 180 ? -6.340 -5.906 12.064 1.00 96.38 180 GLN A O 1
ATOM 1373 N N . PHE A 1 181 ? -7.035 -7.744 13.165 1.00 96.31 181 PHE A N 1
ATOM 1374 C CA . PHE A 1 181 ? -7.549 -7.083 14.358 1.00 96.31 181 PHE A CA 1
ATOM 1375 C C . PHE A 1 181 ? -6.885 -7.711 15.580 1.00 96.31 181 PHE A C 1
ATOM 1377 O O . PHE A 1 181 ? -6.835 -8.956 15.649 1.00 96.31 181 PHE A O 1
#

Radius of gyration: 33.46 Å; Cα contacts (8 Å, |Δi|>4): 168; chains: 1; bounding box: 78×88×50 Å

Sequence (181 aa):
MASWIYGTRPLKGGRVVFSFAAFALLGVGIAAAQLPPRPVIDPARELTAIKTASVLDDNPADSMAVQQVCTVCHSSSQFLGTPRSSSRWEDLFGQMARQGAHPTDTQVEQIVRYFQRNLTVVNVNTSPMEELGPTLQTGDETTTAIVMRRGQKKFTGIADLAAIPGVDRSVLELLKDRLQF

So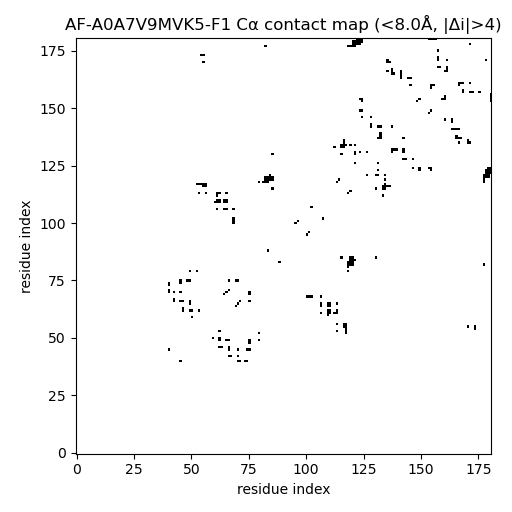lvent-accessible surface area (backbone atoms only — not comparable to full-atom values): 11257 Å² total; per-residue (Å²): 136,92,79,90,83,90,84,90,82,91,81,80,91,77,90,77,84,80,79,84,75,84,79,78,82,80,79,80,77,80,75,77,80,74,74,77,76,78,81,80,76,51,69,69,60,44,37,51,53,47,50,68,58,30,81,74,53,87,58,67,66,22,42,46,31,37,38,70,61,64,38,75,88,44,62,55,77,78,50,79,81,53,76,37,41,66,70,59,48,52,57,46,52,55,52,42,39,77,72,69,55,78,74,53,72,70,38,47,54,26,33,53,52,43,40,36,44,51,46,39,35,45,36,77,63,74,54,55,70,87,56,46,18,58,42,65,70,31,57,72,69,40,38,48,51,52,58,56,44,38,73,78,49,68,53,84,45,67,75,61,52,40,68,41,75,77,48,54,53,70,57,48,65,78,35,51,95,35,58,40,100